Protein AF-A0A378C2M8-F1 (afdb_monomer)

Mean predicted aligned error: 10.48 Å

Nearest PDB structures (foldseek):
  1u8b-assembly1_A  TM=9.036E-01  e=1.464E-16  Escherichia coli
  1zgw-assembly1_A  TM=7.053E-01  e=3.951E-14  Escherichia coli
  1wpk-assembly1_A  TM=4.845E-01  e=4.841E-13  Escherichia coli
  1eyf-assembly1_A  TM=7.825E-01  e=5.640E-07  Escherichia coli
  6swi-assembly1_A  TM=8.327E-01  e=1.865E-03  Geobacillus stearothermophilus

pLDDT: mean 87.33, std 10.17, range [33.09, 96.94]

InterPro domains:
  IPR004026 Ada DNA repair, metal-binding [PF02805] (12-75)
  IPR009057 Homedomain-like superfamily [SSF46689] (85-133)
  IPR018060 AraC-like, DNA binding HTH 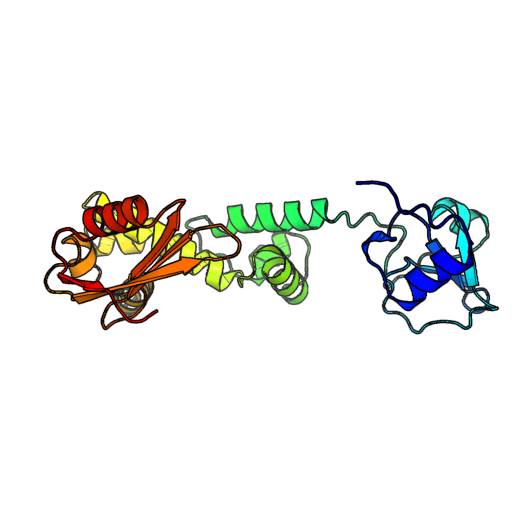domain [PF12833] (105-182)
  IPR018060 AraC-like, DNA binding HTH domain [PS01124] (85-183)
  IPR018060 AraC-like, DNA binding HTH domain [SM00342] (99-181)
  IPR018062 HTH domain AraC-type, conserved site [PS00041] (136-177)
  IPR035451 Ada-like domain superfamily [G3DSA:3.40.10.10] (1-76)
  IPR035451 Ada-like domain superfamily [SSF57884] (3-92)
  IPR036631 Methylated DNA-protein cysteine methyltransferase domain superfamily [SSF53155] (189-239)
  IPR050204 AraC/XylS family transcriptional regulators [PTHR46796] (56-183)

Solvent-accessible surface area (backbone atoms only — not comparable to full-atom values): 13250 Å² total; per-residue (Å²): 134,83,80,80,70,56,84,43,72,66,53,45,47,47,34,43,74,69,36,34,67,84,47,43,86,66,32,26,39,30,33,66,92,75,38,34,26,32,33,27,44,45,87,64,86,81,74,60,74,89,42,52,47,77,30,68,37,58,66,60,36,41,75,72,69,29,44,69,26,87,85,60,35,53,77,52,87,75,48,72,60,61,57,50,52,54,41,53,53,48,50,62,56,51,72,42,74,66,91,73,51,65,60,59,55,15,54,78,68,75,42,56,49,70,57,41,48,52,50,38,26,74,74,71,74,40,46,68,67,56,49,36,51,52,52,27,34,51,45,28,49,58,31,26,75,72,64,42,56,64,72,60,20,39,48,74,26,50,44,63,99,49,92,60,34,63,58,53,48,19,56,54,44,7,37,50,64,69,28,51,56,51,17,25,40,95,34,59,34,38,30,36,69,48,82,51,100,88,40,33,32,34,45,27,30,31,96,62,33,62,50,46,76,44,78,40,89,46,70,67,65,42,50,50,51,52,43,70,62,28,70,46,31,51,77,39,84,46,84,122

Sequence (240 aa):
MKPIVADTDDRRWQAVCERDTRADGQFVFAVLTTGICCRPSCRSRRARRENVRFFADVAAAVAAGFRPCKRCQPDKDYPQQQRVDKVAQACRLLEQDAPLTLEALAGQLAMSPFHFHRLFKSVTGMTPKAWQQAWRAQRLREALEQGIPVTRAALAAGFPDSSSYYRQADAALGMTASQFRRGGAATVVTWTTGDCALGRCLVAQSERGVCAVLPGDNDAALLDDLRRRFPNAELREGDP

Radius of gyration: 25.44 Å; Cα contacts (8 Å, |Δi|>4): 356; chains: 1; bounding box: 55×37×65 Å

Structure (mmCIF, N/CA/C/O backbone):
data_AF-A0A378C2M8-F1
#
_entry.id   AF-A0A378C2M8-F1
#
loop_
_atom_site.group_PDB
_atom_site.id
_atom_site.type_symbol
_atom_site.label_atom_id
_atom_site.label_alt_id
_atom_site.label_comp_id
_atom_site.label_asym_id
_atom_site.label_entity_id
_atom_site.label_seq_id
_atom_site.pdbx_PDB_ins_code
_atom_site.Cartn_x
_atom_site.Cartn_y
_atom_site.Cartn_z
_atom_site.occupancy
_atom_site.B_iso_or_equiv
_atom_site.auth_seq_id
_atom_site.auth_comp_id
_atom_site.auth_asym_id
_atom_site.auth_atom_id
_atom_site.pdbx_PDB_model_num
ATOM 1 N N . MET A 1 1 ? -8.223 1.745 -27.105 1.00 37.44 1 MET A N 1
ATOM 2 C CA . MET A 1 1 ? -7.097 2.699 -26.977 1.00 37.44 1 MET A CA 1
ATOM 3 C C . MET A 1 1 ? -6.144 2.426 -28.139 1.00 37.44 1 MET A C 1
ATOM 5 O O . MET A 1 1 ? -5.629 1.319 -28.208 1.00 37.44 1 MET A O 1
ATOM 9 N N . LYS A 1 2 ? -6.042 3.322 -29.135 1.00 33.09 2 LYS A N 1
ATOM 10 C CA . LYS A 1 2 ? -5.281 3.067 -30.379 1.00 33.09 2 LYS A CA 1
ATOM 11 C C . LYS A 1 2 ? -3.778 2.943 -30.069 1.00 33.09 2 LYS A C 1
ATOM 13 O O . LYS A 1 2 ? -3.280 3.785 -29.321 1.00 33.09 2 LYS A O 1
ATOM 18 N N . PRO A 1 3 ? -3.054 1.957 -30.633 1.00 41.38 3 PRO A N 1
ATOM 19 C CA . PRO A 1 3 ? -1.603 1.933 -30.539 1.00 41.38 3 PRO A CA 1
ATOM 20 C C . PRO A 1 3 ? -1.087 3.191 -31.237 1.00 41.38 3 PRO A C 1
ATOM 22 O O . PRO A 1 3 ? -1.442 3.454 -32.388 1.00 41.38 3 PRO A O 1
ATOM 25 N N . ILE A 1 4 ? -0.291 4.002 -30.539 1.00 50.97 4 ILE A N 1
ATOM 26 C CA . ILE A 1 4 ? 0.478 5.056 -31.200 1.00 50.97 4 ILE A CA 1
ATOM 27 C C . ILE A 1 4 ? 1.580 4.325 -31.951 1.00 50.97 4 ILE A C 1
ATOM 29 O O . ILE A 1 4 ? 2.704 4.263 -31.477 1.00 50.97 4 ILE A O 1
ATOM 33 N N . VAL A 1 5 ? 1.254 3.749 -33.109 1.00 52.47 5 VAL A N 1
ATOM 34 C CA . VAL A 1 5 ? 2.269 3.342 -34.070 1.00 52.47 5 VAL A CA 1
ATOM 35 C C . VAL A 1 5 ? 3.092 4.602 -34.304 1.00 52.47 5 VAL A C 1
ATOM 37 O O . VAL A 1 5 ? 2.623 5.580 -34.894 1.00 52.47 5 VAL A O 1
ATOM 40 N N . ALA A 1 6 ? 4.287 4.641 -33.723 1.00 58.38 6 ALA A N 1
ATOM 41 C CA . ALA A 1 6 ? 5.283 5.642 -34.030 1.00 58.38 6 ALA A CA 1
ATOM 42 C C . ALA A 1 6 ? 5.732 5.333 -35.462 1.00 58.38 6 ALA A C 1
ATOM 44 O O . ALA A 1 6 ? 6.707 4.625 -35.684 1.00 58.38 6 ALA A O 1
ATOM 45 N N . ASP A 1 7 ? 4.896 5.747 -36.411 1.00 69.69 7 ASP A N 1
ATOM 46 C CA . ASP A 1 7 ? 4.953 5.356 -37.820 1.00 69.69 7 ASP A CA 1
ATOM 47 C C . ASP A 1 7 ? 6.210 5.921 -38.493 1.00 69.69 7 ASP A C 1
ATOM 49 O O . ASP A 1 7 ? 6.797 5.319 -39.385 1.00 69.69 7 ASP A O 1
ATOM 53 N N . THR A 1 8 ? 6.707 7.040 -37.962 1.00 84.69 8 THR A N 1
ATOM 54 C CA . THR A 1 8 ? 7.948 7.676 -38.388 1.00 84.69 8 THR A CA 1
ATOM 55 C C . THR A 1 8 ? 9.036 7.572 -37.326 1.00 84.69 8 THR A C 1
ATOM 57 O O . THR A 1 8 ? 8.786 7.603 -36.115 1.00 84.69 8 THR A O 1
ATOM 60 N N . ASP A 1 9 ? 10.283 7.533 -37.789 1.00 89.12 9 ASP A N 1
ATOM 61 C CA . ASP A 1 9 ? 11.463 7.546 -36.926 1.00 89.12 9 ASP A CA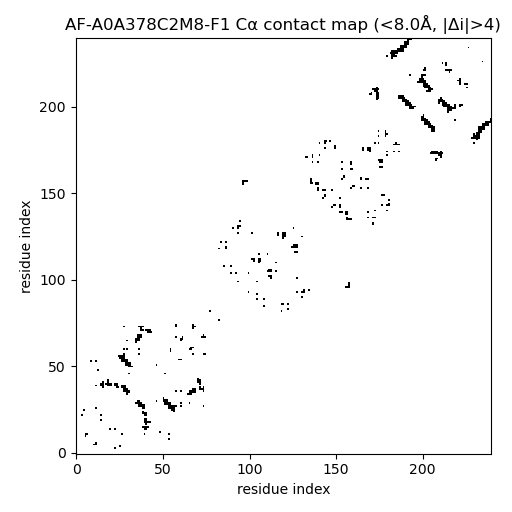 1
ATOM 62 C C . ASP A 1 9 ? 11.556 8.804 -36.051 1.00 89.12 9 ASP A C 1
ATOM 64 O O . ASP A 1 9 ? 12.117 8.750 -34.957 1.00 89.12 9 ASP A O 1
ATOM 68 N N . ASP A 1 10 ? 10.971 9.923 -36.477 1.00 89.62 10 ASP A N 1
ATOM 69 C CA . ASP A 1 10 ? 10.936 11.151 -35.680 1.00 89.62 10 ASP A CA 1
ATOM 70 C C . ASP A 1 10 ? 9.991 11.035 -34.484 1.00 89.62 10 ASP A C 1
ATOM 72 O O . ASP A 1 10 ? 10.347 11.452 -33.382 1.00 89.62 10 ASP A O 1
ATOM 76 N N . ARG A 1 11 ? 8.836 10.372 -34.646 1.00 90.06 11 ARG A N 1
ATOM 77 C CA . ARG A 1 11 ? 7.950 10.052 -33.515 1.00 90.06 11 ARG A CA 1
ATOM 78 C C . ARG A 1 11 ? 8.602 9.056 -32.562 1.00 90.06 11 ARG A C 1
ATOM 80 O O . ARG A 1 11 ? 8.525 9.230 -31.346 1.00 90.06 11 ARG A O 1
ATOM 87 N N . ARG A 1 12 ? 9.296 8.042 -33.095 1.00 92.56 12 ARG A N 1
ATOM 88 C CA . ARG A 1 12 ? 10.080 7.102 -32.274 1.00 92.56 12 ARG A CA 1
ATOM 89 C C . ARG A 1 12 ? 11.165 7.837 -31.493 1.00 92.56 12 ARG A C 1
ATOM 91 O O . ARG A 1 12 ? 11.359 7.589 -30.304 1.00 92.56 12 ARG A O 1
ATOM 98 N N . TRP A 1 13 ? 11.841 8.788 -32.133 1.00 94.44 13 TRP A N 1
ATOM 99 C CA . TRP A 1 13 ? 12.847 9.613 -31.482 1.00 94.44 13 TRP A CA 1
ATOM 100 C C . TRP A 1 13 ? 12.264 10.520 -30.402 1.00 94.44 13 TRP A C 1
ATOM 102 O O . TRP A 1 13 ? 12.848 10.623 -29.323 1.00 94.44 13 TRP A O 1
ATOM 112 N N . GLN A 1 14 ? 1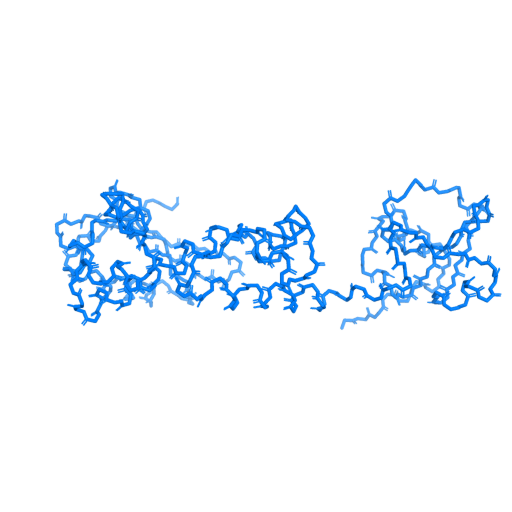1.109 11.132 -30.649 1.00 94.12 14 GLN A N 1
ATOM 113 C CA . GLN A 1 14 ? 10.413 11.933 -29.649 1.00 94.12 14 GLN A CA 1
ATOM 114 C C . GLN A 1 14 ? 10.055 11.094 -28.413 1.00 94.12 14 GLN A C 1
ATOM 116 O O . GLN A 1 14 ? 10.368 11.503 -27.297 1.00 94.12 14 GLN A O 1
ATOM 121 N N . ALA A 1 15 ? 9.540 9.874 -28.591 1.00 92.38 15 ALA A N 1
ATOM 122 C CA . ALA A 1 15 ? 9.253 8.964 -27.479 1.00 92.38 15 ALA A CA 1
ATOM 123 C C . ALA A 1 15 ? 10.513 8.600 -26.662 1.00 92.38 15 ALA A C 1
ATOM 125 O O . ALA A 1 15 ? 10.469 8.561 -25.431 1.00 92.38 15 ALA A O 1
ATOM 126 N N . VAL A 1 16 ? 11.670 8.406 -27.314 1.00 93.56 16 VAL A N 1
ATOM 127 C CA . VAL A 1 16 ? 12.973 8.247 -26.626 1.00 93.56 16 VAL A CA 1
ATOM 128 C C . VAL A 1 16 ? 13.379 9.535 -25.895 1.00 93.56 16 VAL A C 1
ATOM 130 O O . VAL A 1 16 ? 13.979 9.504 -24.809 1.00 93.56 16 VAL A O 1
ATOM 133 N N . CYS A 1 17 ? 13.066 10.692 -26.481 1.00 92.62 17 CYS A N 1
ATOM 134 C CA . CYS A 1 17 ? 13.345 11.994 -25.895 1.00 92.62 17 CYS A CA 1
ATOM 135 C C . CYS A 1 17 ? 12.513 12.282 -24.639 1.00 92.62 17 CYS A C 1
ATOM 137 O O . CYS A 1 17 ? 13.029 12.853 -23.674 1.00 92.62 17 CYS A O 1
ATOM 139 N N . GLU A 1 18 ? 11.275 11.817 -24.618 1.00 93.19 18 GLU A N 1
ATOM 140 C CA . GLU A 1 18 ? 10.338 11.967 -23.504 1.00 93.19 18 GLU A CA 1
ATOM 141 C C . GLU A 1 18 ? 10.439 10.816 -22.493 1.00 93.19 18 GLU A C 1
ATOM 143 O O . GLU A 1 18 ? 9.934 10.925 -21.379 1.00 93.19 18 GLU A O 1
ATOM 148 N N . ARG A 1 19 ? 11.152 9.733 -22.844 1.00 91.00 19 ARG A N 1
ATOM 149 C CA . ARG A 1 19 ? 11.181 8.462 -22.098 1.00 91.00 19 ARG A CA 1
ATOM 150 C C . ARG A 1 19 ? 9.771 7.899 -21.887 1.00 91.00 19 ARG A C 1
ATOM 152 O O . ARG A 1 19 ? 9.446 7.435 -20.794 1.00 91.00 19 ARG A O 1
ATOM 159 N N . ASP A 1 20 ? 8.954 7.940 -22.936 1.00 88.12 20 ASP A N 1
ATOM 160 C CA . ASP A 1 20 ? 7.556 7.519 -22.876 1.00 88.12 20 ASP A CA 1
ATOM 161 C C . ASP A 1 20 ? 7.447 6.007 -22.620 1.00 88.12 20 ASP A C 1
ATOM 163 O O . ASP A 1 20 ? 7.792 5.187 -23.471 1.00 88.12 20 ASP A O 1
ATOM 167 N N . THR A 1 21 ? 6.940 5.626 -21.444 1.00 84.00 21 THR A N 1
ATOM 168 C CA . THR A 1 21 ? 6.733 4.217 -21.071 1.00 84.00 21 THR A CA 1
ATOM 169 C C . THR A 1 21 ? 5.636 3.545 -21.884 1.00 84.00 21 THR A C 1
ATOM 171 O O . THR A 1 21 ? 5.596 2.322 -21.938 1.00 84.00 21 THR A O 1
ATOM 174 N N . ARG A 1 22 ? 4.746 4.308 -22.531 1.00 84.56 22 ARG A N 1
ATOM 175 C CA . ARG A 1 22 ? 3.694 3.760 -23.401 1.00 84.56 22 ARG A CA 1
ATOM 176 C C . ARG A 1 22 ? 4.261 3.231 -24.716 1.00 84.56 22 ARG A C 1
ATOM 178 O O . ARG A 1 22 ? 3.624 2.391 -25.342 1.00 84.56 22 ARG A O 1
ATOM 185 N N . ALA A 1 23 ? 5.431 3.720 -25.132 1.00 86.69 23 ALA A N 1
ATOM 186 C CA . ALA A 1 23 ? 6.130 3.269 -26.333 1.00 86.69 23 ALA A CA 1
ATOM 187 C C . ALA A 1 23 ? 6.968 1.998 -26.097 1.00 86.69 23 ALA A C 1
ATOM 189 O O . ALA A 1 23 ? 7.396 1.354 -27.057 1.00 86.69 23 ALA A O 1
ATOM 190 N N . ASP A 1 24 ? 7.204 1.618 -24.838 1.00 86.44 24 ASP A N 1
ATOM 191 C CA . ASP A 1 24 ? 7.893 0.372 -24.514 1.00 86.44 24 ASP A CA 1
ATOM 192 C C . ASP A 1 24 ? 7.109 -0.831 -25.060 1.00 86.44 24 ASP A C 1
ATOM 194 O O . ASP A 1 24 ? 5.895 -0.927 -24.897 1.00 86.44 24 ASP A O 1
ATOM 198 N N . GLY A 1 25 ? 7.814 -1.754 -25.718 1.00 83.00 25 GLY A N 1
ATOM 199 C CA . GLY A 1 25 ? 7.212 -2.933 -26.351 1.00 83.00 25 GLY A CA 1
ATOM 200 C C . GLY A 1 25 ? 6.665 -2.690 -27.761 1.00 83.00 25 GLY A C 1
ATOM 201 O O . GLY A 1 25 ? 6.363 -3.654 -28.451 1.00 83.00 25 GLY A O 1
ATOM 202 N N . GLN A 1 26 ? 6.587 -1.435 -28.219 1.00 88.88 26 GLN A N 1
ATOM 203 C CA . GLN A 1 26 ? 6.194 -1.121 -29.599 1.00 88.88 26 GLN A CA 1
ATOM 204 C C . GLN A 1 26 ? 7.385 -1.062 -30.561 1.00 88.88 26 GLN A C 1
ATOM 206 O O . GLN A 1 26 ? 7.234 -1.307 -31.754 1.00 88.88 26 GLN A O 1
ATOM 211 N N . PHE A 1 27 ? 8.554 -0.671 -30.051 1.00 91.88 27 PHE A N 1
ATOM 212 C CA . PHE A 1 27 ? 9.829 -0.691 -30.762 1.00 91.88 27 PHE A CA 1
ATOM 213 C C . PHE A 1 27 ? 10.990 -0.662 -29.760 1.00 91.88 27 PHE A C 1
ATOM 215 O O . PHE A 1 27 ? 10.816 -0.374 -28.570 1.00 91.88 27 PHE A O 1
ATOM 222 N N . VAL A 1 28 ? 12.203 -0.900 -30.252 1.00 94.38 28 VAL A N 1
ATOM 223 C CA . VAL A 1 28 ? 13.453 -0.647 -29.524 1.00 94.38 28 VAL A CA 1
ATOM 224 C C . VAL A 1 28 ? 14.352 0.277 -30.331 1.00 94.38 28 VAL A C 1
ATOM 226 O O . VAL A 1 28 ? 14.264 0.342 -31.556 1.00 94.38 28 VAL A O 1
ATOM 229 N N . PHE A 1 29 ? 15.233 1.006 -29.652 1.00 95.56 29 PHE A N 1
ATOM 230 C CA . PHE A 1 29 ? 16.259 1.803 -30.314 1.00 95.56 29 PHE A CA 1
ATOM 231 C C . PHE A 1 29 ? 17.638 1.230 -30.016 1.00 95.56 29 PHE A C 1
ATOM 233 O O . PHE A 1 29 ? 17.908 0.810 -28.892 1.00 95.56 29 PHE A O 1
ATOM 240 N N . ALA A 1 30 ? 18.529 1.229 -30.996 1.00 96.75 30 ALA A N 1
ATOM 241 C CA . ALA A 1 30 ? 19.902 0.794 -30.839 1.00 96.75 30 ALA A CA 1
ATOM 242 C C . ALA A 1 30 ? 20.881 1.925 -31.133 1.00 96.75 30 ALA A C 1
ATOM 244 O O . ALA A 1 30 ? 20.650 2.760 -32.006 1.00 96.75 30 ALA A O 1
ATOM 245 N N . VAL A 1 31 ? 21.965 1.961 -30.362 1.00 96.69 31 VAL A N 1
ATOM 246 C CA . VAL A 1 31 ? 22.993 2.996 -30.442 1.00 96.69 31 VAL A CA 1
ATOM 247 C C . VAL A 1 31 ? 24.228 2.421 -31.123 1.00 96.69 31 VAL A C 1
ATOM 249 O O . VAL A 1 31 ? 24.929 1.601 -30.527 1.00 96.69 31 VAL A O 1
ATOM 252 N N . LEU A 1 32 ? 24.523 2.903 -32.332 1.00 95.69 32 LEU A N 1
ATOM 253 C CA . LEU A 1 32 ? 25.626 2.443 -33.184 1.00 95.69 32 LEU A CA 1
ATOM 254 C C . LEU A 1 32 ? 26.973 2.456 -32.454 1.00 95.69 32 LEU A C 1
ATOM 256 O O . LEU A 1 32 ? 27.691 1.465 -32.461 1.00 95.69 32 LEU A O 1
ATOM 260 N N . THR A 1 33 ? 27.275 3.536 -31.734 1.00 94.12 33 THR A N 1
ATOM 261 C CA . THR A 1 33 ? 28.567 3.713 -31.052 1.00 94.12 33 THR A CA 1
ATOM 262 C C . THR A 1 33 ? 28.802 2.756 -29.884 1.00 94.12 33 THR A C 1
ATOM 264 O O . THR A 1 33 ? 29.942 2.551 -29.488 1.00 94.12 33 THR A O 1
ATOM 267 N N . THR A 1 34 ? 27.745 2.180 -29.303 1.00 94.44 34 THR A N 1
ATOM 268 C CA . THR A 1 34 ? 27.866 1.273 -28.143 1.00 94.44 34 THR A CA 1
ATOM 269 C C . THR A 1 34 ? 27.480 -0.169 -28.458 1.00 94.44 34 THR A C 1
ATOM 271 O O . THR A 1 34 ? 27.734 -1.059 -27.641 1.00 94.44 34 THR A O 1
ATOM 274 N N . GLY A 1 35 ? 26.835 -0.396 -29.606 1.00 95.81 35 GLY A N 1
ATOM 275 C CA . GLY A 1 35 ? 26.252 -1.680 -29.974 1.00 95.81 35 GLY A CA 1
ATOM 276 C C . GLY A 1 35 ? 25.104 -2.112 -29.057 1.00 95.81 35 GLY A C 1
ATOM 277 O O . GLY A 1 35 ? 24.825 -3.299 -28.966 1.00 95.81 35 GLY A O 1
ATOM 278 N N . ILE A 1 36 ? 24.455 -1.194 -28.331 1.00 96.50 36 ILE A N 1
ATOM 279 C CA . ILE A 1 36 ? 23.427 -1.528 -27.330 1.00 96.50 36 ILE A CA 1
ATOM 280 C C . ILE A 1 36 ? 22.031 -1.172 -27.845 1.00 96.50 36 ILE A C 1
ATOM 282 O O . ILE A 1 36 ? 21.813 -0.033 -28.258 1.00 96.50 36 ILE A O 1
ATOM 286 N N . CYS A 1 37 ? 21.075 -2.100 -27.727 1.00 95.69 37 CYS A N 1
ATOM 287 C CA . CYS A 1 37 ? 19.648 -1.825 -27.915 1.00 95.69 37 CYS A CA 1
ATOM 288 C C . CYS A 1 37 ? 18.927 -1.585 -26.577 1.00 95.69 37 CYS A C 1
ATOM 290 O O . CYS A 1 37 ? 19.258 -2.175 -25.546 1.00 95.69 37 CYS A O 1
ATOM 292 N N . CYS A 1 38 ? 17.972 -0.660 -26.573 1.00 94.25 38 CYS A N 1
ATOM 293 C CA . CYS A 1 38 ? 17.261 -0.156 -25.404 1.00 94.25 38 CYS A CA 1
ATOM 294 C C . CYS A 1 38 ? 15.768 0.035 -25.696 1.00 94.25 38 CYS A C 1
ATOM 296 O O . CYS A 1 38 ? 15.366 0.262 -26.835 1.00 94.25 38 CYS A O 1
ATOM 298 N N . ARG A 1 39 ? 14.959 0.047 -24.633 1.00 92.75 39 ARG A N 1
ATOM 299 C CA . ARG A 1 39 ? 13.570 0.526 -24.686 1.00 92.75 39 ARG A CA 1
ATOM 300 C C . ARG A 1 39 ? 13.493 2.051 -24.779 1.00 92.75 39 ARG A C 1
ATOM 302 O O . ARG A 1 39 ? 14.386 2.700 -24.225 1.00 92.75 39 ARG A O 1
ATOM 309 N N . PRO A 1 40 ? 12.421 2.625 -25.347 1.00 92.19 40 PRO A N 1
ATOM 310 C CA . PRO A 1 40 ? 12.188 4.071 -25.368 1.00 92.19 40 PRO A CA 1
ATOM 311 C C . PRO A 1 40 ? 12.301 4.751 -23.997 1.00 92.19 40 PRO A C 1
ATOM 313 O O . PRO A 1 40 ? 12.950 5.791 -23.882 1.00 92.19 40 PRO A O 1
ATOM 316 N N . SER A 1 41 ? 11.786 4.129 -22.932 1.00 90.38 41 SER A N 1
ATOM 317 C CA . SER A 1 41 ? 11.831 4.676 -21.566 1.00 90.38 41 SER A CA 1
ATOM 318 C C . SER A 1 41 ? 13.197 4.587 -20.859 1.00 90.38 41 SER A C 1
ATOM 320 O O . SER A 1 41 ? 13.338 4.960 -19.686 1.00 90.38 41 SER A O 1
ATOM 322 N N . CYS A 1 42 ? 14.240 4.086 -21.533 1.00 90.25 42 CYS A N 1
ATOM 323 C CA . CYS A 1 42 ? 15.529 3.797 -20.910 1.00 90.25 42 CYS A CA 1
ATOM 324 C C . CYS A 1 42 ? 16.162 5.034 -20.235 1.00 90.25 42 CYS A C 1
ATOM 326 O O . CYS A 1 42 ? 16.338 6.105 -20.819 1.00 90.25 42 CYS A O 1
ATOM 328 N N . ARG A 1 43 ? 16.584 4.864 -18.972 1.00 88.94 43 ARG A N 1
ATOM 329 C CA . ARG A 1 43 ? 17.237 5.917 -18.167 1.00 88.94 43 ARG A CA 1
ATOM 330 C C . ARG A 1 43 ? 18.733 6.091 -18.447 1.00 88.94 43 ARG A C 1
ATOM 332 O O . ARG A 1 43 ? 19.380 6.905 -17.788 1.00 88.94 43 ARG A O 1
ATOM 339 N N . SER A 1 44 ? 19.303 5.321 -19.370 1.00 89.25 44 SER A N 1
ATOM 340 C CA . SER A 1 44 ? 20.694 5.499 -19.799 1.00 89.25 44 SER A CA 1
ATOM 341 C C . SER A 1 44 ? 20.908 6.876 -20.434 1.00 89.25 44 SER A C 1
ATOM 343 O O . SER A 1 44 ? 19.957 7.540 -20.859 1.00 89.25 44 SER A O 1
ATOM 345 N N . ARG A 1 45 ? 22.167 7.335 -20.460 1.00 89.19 45 ARG A N 1
ATOM 346 C CA . ARG A 1 45 ? 22.528 8.596 -21.117 1.00 89.19 45 ARG A CA 1
ATOM 347 C C . ARG A 1 45 ? 22.116 8.518 -22.587 1.00 89.19 45 ARG A C 1
ATOM 349 O O . ARG A 1 45 ? 22.415 7.533 -23.258 1.00 89.19 45 ARG A O 1
ATOM 356 N N . ARG A 1 46 ? 21.414 9.546 -23.061 1.00 89.94 46 ARG A N 1
ATOM 357 C CA . ARG A 1 46 ? 20.915 9.601 -24.435 1.00 89.94 46 ARG A CA 1
ATOM 358 C C . ARG A 1 46 ? 22.085 9.738 -25.409 1.00 89.94 46 ARG A C 1
ATOM 360 O O . ARG A 1 46 ? 22.968 10.568 -25.196 1.00 89.94 46 ARG A O 1
ATOM 367 N N . ALA A 1 47 ? 22.083 8.916 -26.453 1.00 90.81 47 ALA A N 1
ATOM 368 C CA . ALA A 1 47 ? 23.007 9.052 -27.572 1.00 90.81 47 ALA A CA 1
ATOM 369 C C . ALA A 1 47 ? 22.567 10.195 -28.500 1.00 90.81 47 ALA A C 1
ATOM 371 O O . ALA A 1 47 ? 21.431 10.657 -28.432 1.00 90.81 47 ALA A O 1
ATOM 372 N N . ARG A 1 48 ? 23.451 10.649 -29.389 1.00 93.50 48 ARG A N 1
ATOM 373 C CA . ARG A 1 48 ? 23.067 11.599 -30.445 1.00 93.50 48 ARG A CA 1
ATOM 374 C C . ARG A 1 48 ? 22.123 10.926 -31.442 1.00 93.50 48 ARG A C 1
ATOM 376 O O . ARG A 1 48 ? 22.328 9.755 -31.756 1.00 93.50 48 ARG A O 1
ATOM 383 N N . ARG A 1 49 ? 21.142 11.671 -31.965 1.00 94.00 49 ARG A N 1
ATOM 384 C CA . ARG A 1 49 ? 20.128 11.176 -32.917 1.00 94.00 49 ARG A CA 1
ATOM 385 C C . ARG A 1 49 ? 20.735 10.451 -34.122 1.00 94.00 49 ARG A C 1
ATOM 387 O O . ARG A 1 49 ? 20.204 9.426 -34.542 1.00 94.00 49 ARG A O 1
ATOM 394 N N . GLU A 1 50 ? 21.849 10.964 -34.640 1.00 94.62 50 GLU A N 1
ATOM 395 C CA . GLU A 1 50 ? 22.598 10.399 -35.774 1.00 94.62 50 GLU A CA 1
ATOM 396 C C . GLU A 1 50 ? 23.040 8.941 -35.539 1.00 94.62 50 GLU A C 1
ATOM 398 O O . GLU A 1 50 ? 23.020 8.118 -36.456 1.00 94.62 50 GLU A O 1
ATOM 403 N N . ASN A 1 51 ? 23.342 8.597 -34.282 1.00 95.50 51 ASN A N 1
ATOM 404 C CA . ASN A 1 51 ? 23.849 7.292 -33.862 1.00 95.50 51 ASN A CA 1
ATOM 405 C C . ASN A 1 51 ? 22.740 6.313 -33.460 1.00 95.50 51 ASN A C 1
ATOM 407 O O . ASN A 1 51 ? 23.039 5.257 -32.904 1.00 95.50 51 ASN A O 1
ATOM 411 N N . VAL A 1 52 ? 21.473 6.663 -33.685 1.00 96.12 52 VAL A N 1
ATOM 412 C CA . VAL A 1 52 ? 20.321 5.867 -33.258 1.00 96.12 52 VAL A CA 1
ATOM 413 C C . VAL A 1 52 ? 19.636 5.228 -34.462 1.00 96.12 52 VAL A C 1
ATOM 415 O O . VAL A 1 52 ? 19.439 5.863 -35.501 1.00 96.12 52 VAL A O 1
ATOM 418 N N . ARG A 1 53 ? 19.280 3.952 -34.314 1.00 95.81 53 ARG A N 1
ATOM 419 C CA . ARG A 1 53 ? 18.447 3.177 -35.242 1.00 95.81 53 ARG A CA 1
ATOM 420 C C . ARG A 1 53 ? 17.285 2.557 -34.485 1.00 95.81 53 ARG A C 1
ATOM 422 O O . ARG A 1 53 ? 17.432 2.255 -33.304 1.00 95.81 53 ARG A O 1
ATOM 429 N N . PHE A 1 54 ? 16.151 2.376 -35.146 1.00 96.06 54 PHE A N 1
ATOM 430 C CA . PHE A 1 54 ? 14.963 1.776 -34.549 1.00 96.06 54 PHE A CA 1
ATOM 431 C C . PHE A 1 54 ? 14.708 0.390 -35.136 1.00 96.06 54 PHE A C 1
ATOM 433 O O . PHE A 1 54 ? 14.959 0.161 -36.315 1.00 96.06 54 PHE A O 1
ATOM 440 N N . PHE A 1 55 ? 14.211 -0.519 -34.303 1.00 94.81 55 PHE A N 1
ATOM 441 C CA . PHE A 1 55 ? 13.850 -1.887 -34.667 1.00 94.81 55 PHE A CA 1
ATOM 442 C C . PHE A 1 55 ? 12.471 -2.210 -34.096 1.00 94.81 55 PHE A C 1
ATOM 444 O O . PHE A 1 55 ? 12.103 -1.671 -33.051 1.00 94.81 55 PHE A O 1
ATOM 451 N N . ALA A 1 56 ? 11.724 -3.090 -34.767 1.00 91.25 56 ALA A N 1
ATOM 452 C CA . ALA A 1 56 ? 10.389 -3.498 -34.329 1.00 91.25 56 ALA A CA 1
ATOM 453 C C . ALA A 1 56 ? 10.417 -4.160 -32.941 1.00 91.25 56 ALA A C 1
ATOM 455 O O . ALA A 1 56 ? 9.588 -3.861 -32.089 1.00 91.25 56 ALA A O 1
ATOM 456 N N . ASP A 1 57 ? 11.420 -4.996 -32.686 1.00 90.81 57 ASP A N 1
ATOM 457 C CA . ASP A 1 57 ? 11.585 -5.703 -31.424 1.00 90.81 57 ASP A CA 1
ATOM 458 C C . ASP A 1 57 ? 13.070 -5.962 -31.108 1.00 90.81 57 ASP A C 1
ATOM 460 O O . ASP A 1 57 ? 13.989 -5.575 -31.841 1.00 90.81 57 ASP A O 1
ATOM 464 N N . VAL A 1 58 ? 13.310 -6.601 -29.963 1.00 91.81 58 VAL A N 1
ATOM 465 C CA . VAL A 1 58 ? 14.657 -6.964 -29.511 1.00 91.81 58 VAL A CA 1
ATOM 466 C C . VAL A 1 58 ? 15.294 -8.003 -30.426 1.00 91.81 58 VAL A C 1
ATOM 468 O O . VAL A 1 58 ? 16.501 -7.929 -30.645 1.00 91.81 58 VAL A O 1
ATOM 471 N N . ALA A 1 59 ? 14.517 -8.940 -30.972 1.00 93.00 59 ALA A N 1
ATOM 472 C CA . ALA A 1 59 ? 15.034 -10.003 -31.826 1.00 93.00 59 ALA A CA 1
ATOM 473 C C . ALA A 1 59 ? 15.629 -9.426 -33.119 1.00 93.00 59 ALA A C 1
ATOM 475 O O . ALA A 1 59 ? 16.753 -9.772 -33.479 1.00 93.00 59 ALA A O 1
ATOM 476 N N . ALA A 1 60 ? 14.947 -8.467 -33.747 1.00 94.25 60 ALA A N 1
ATOM 477 C CA . ALA A 1 60 ? 15.433 -7.741 -34.916 1.00 94.25 60 ALA A CA 1
ATOM 478 C C . ALA A 1 60 ? 16.714 -6.944 -34.615 1.00 94.25 60 ALA A C 1
ATOM 480 O O . ALA A 1 60 ? 17.653 -6.948 -35.410 1.00 94.25 60 ALA A O 1
ATOM 481 N N . ALA A 1 61 ? 16.796 -6.298 -33.446 1.00 95.19 61 ALA A N 1
ATOM 482 C CA . ALA A 1 61 ? 18.013 -5.600 -33.033 1.00 95.19 61 ALA A CA 1
ATOM 483 C C . ALA A 1 61 ? 19.180 -6.573 -32.771 1.00 95.19 61 ALA A C 1
ATOM 485 O O . ALA A 1 61 ? 20.317 -6.290 -33.142 1.00 95.19 61 ALA A O 1
ATOM 486 N N . VAL A 1 62 ? 18.920 -7.731 -32.161 1.00 95.69 62 VAL A N 1
ATOM 487 C CA . VAL A 1 62 ? 19.945 -8.760 -31.923 1.00 95.69 62 VAL A CA 1
ATOM 488 C C . VAL A 1 62 ? 20.431 -9.371 -33.235 1.00 95.69 62 VAL A C 1
ATOM 490 O O . VAL A 1 62 ? 21.638 -9.513 -33.420 1.00 95.69 62 VAL A O 1
ATOM 493 N N . ALA A 1 63 ? 19.527 -9.646 -34.178 1.00 96.19 63 ALA A N 1
ATOM 494 C CA . ALA A 1 63 ? 19.877 -10.109 -35.521 1.00 96.19 63 ALA A CA 1
ATOM 495 C C . ALA A 1 63 ? 20.759 -9.099 -36.277 1.00 96.19 63 ALA A C 1
ATOM 497 O O . ALA A 1 63 ? 21.635 -9.492 -37.041 1.00 96.19 63 ALA A O 1
ATOM 498 N N . ALA A 1 64 ? 20.587 -7.800 -36.011 1.00 95.00 64 ALA A N 1
ATOM 499 C CA . ALA A 1 64 ? 21.432 -6.730 -36.539 1.00 95.00 64 ALA A CA 1
ATOM 500 C C . ALA A 1 64 ? 22.748 -6.511 -35.753 1.00 95.00 64 ALA A C 1
ATOM 502 O O . ALA A 1 64 ? 23.459 -5.539 -36.008 1.00 95.00 64 ALA A O 1
ATOM 503 N N . GLY A 1 65 ? 23.085 -7.388 -34.800 1.00 95.75 65 GLY A N 1
ATOM 504 C CA . GLY A 1 65 ? 24.354 -7.372 -34.064 1.00 95.75 65 GLY A CA 1
ATOM 505 C C . GLY A 1 65 ? 24.367 -6.521 -32.790 1.00 95.75 65 GLY A C 1
ATO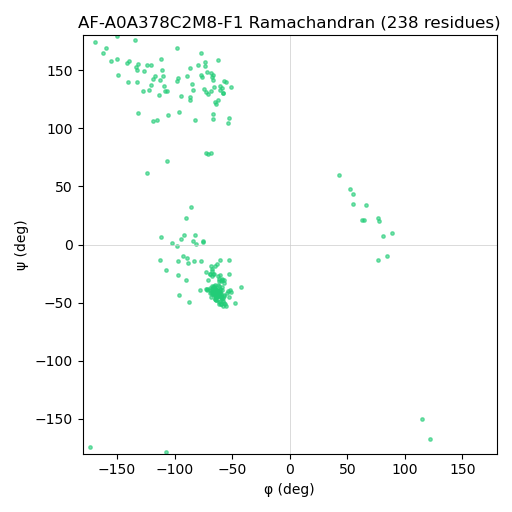M 506 O O . GLY A 1 65 ? 25.431 -6.308 -32.204 1.00 95.75 65 GLY A O 1
ATOM 507 N N . PHE A 1 66 ? 23.214 -6.031 -32.327 1.00 96.94 66 PHE A N 1
ATOM 508 C CA . PHE A 1 66 ? 23.128 -5.259 -31.087 1.00 96.94 66 PHE A CA 1
ATOM 509 C C . PHE A 1 66 ? 22.889 -6.158 -29.872 1.00 96.94 66 PHE A C 1
ATOM 511 O O . PHE A 1 66 ? 22.142 -7.130 -29.918 1.00 96.94 66 PHE A O 1
ATOM 518 N N . ARG A 1 67 ? 23.473 -5.793 -28.729 1.00 96.06 67 ARG A N 1
ATOM 519 C CA . ARG A 1 67 ? 23.262 -6.489 -27.451 1.00 96.06 67 ARG A CA 1
ATOM 520 C C . ARG A 1 67 ? 22.204 -5.785 -26.585 1.00 96.06 67 ARG A C 1
ATOM 522 O O . ARG A 1 67 ? 22.224 -4.551 -26.499 1.00 96.06 67 ARG A O 1
ATOM 529 N N . PRO A 1 68 ? 21.330 -6.527 -25.878 1.00 93.94 68 PRO A N 1
ATOM 530 C CA . PRO A 1 68 ? 20.356 -5.943 -24.961 1.00 93.94 68 PRO A CA 1
ATOM 531 C C . PRO A 1 68 ? 21.008 -5.126 -23.846 1.00 93.94 68 PRO A C 1
ATOM 533 O O . PRO A 1 68 ? 21.981 -5.534 -23.204 1.00 93.94 68 PRO A O 1
ATOM 536 N N . CYS A 1 69 ? 20.461 -3.943 -23.581 1.00 92.62 69 CYS A N 1
ATOM 537 C CA . CYS A 1 69 ? 20.913 -3.108 -22.480 1.00 92.62 69 CYS A CA 1
ATOM 538 C C . CYS A 1 69 ? 20.652 -3.781 -21.128 1.00 92.62 69 CYS A C 1
ATOM 540 O O . CYS A 1 69 ? 19.506 -3.970 -20.737 1.00 92.62 69 CYS A O 1
ATOM 542 N N . LYS A 1 70 ? 21.695 -3.989 -20.319 1.00 87.25 70 LYS A N 1
ATOM 543 C CA . LYS A 1 70 ? 21.561 -4.551 -18.958 1.00 87.25 70 LYS A CA 1
ATOM 544 C C . LYS A 1 70 ? 20.749 -3.683 -17.983 1.00 87.25 70 LYS A C 1
ATOM 546 O O . LYS A 1 70 ? 20.331 -4.169 -16.933 1.00 87.25 70 LYS A O 1
ATOM 551 N N . ARG A 1 71 ? 20.542 -2.398 -18.302 1.00 85.56 71 ARG A N 1
ATOM 552 C CA . ARG A 1 71 ? 19.827 -1.442 -17.442 1.00 85.56 71 ARG A CA 1
ATOM 553 C C . ARG A 1 71 ? 18.319 -1.444 -17.672 1.00 85.56 71 ARG A C 1
ATOM 555 O O . ARG A 1 71 ? 17.580 -1.490 -16.698 1.00 85.56 71 ARG A O 1
ATOM 562 N N . CYS A 1 72 ? 17.873 -1.352 -18.928 1.00 84.62 72 CYS A N 1
ATOM 563 C CA . CYS A 1 72 ? 16.441 -1.419 -19.254 1.00 84.62 72 CYS A CA 1
ATOM 564 C C . CYS A 1 72 ? 15.959 -2.834 -19.596 1.00 84.62 72 CYS A C 1
ATOM 566 O O . CYS A 1 72 ? 14.751 -3.023 -19.662 1.00 84.62 72 CYS A O 1
ATOM 568 N N . GLN A 1 73 ? 16.887 -3.787 -19.769 1.00 86.12 73 GLN A N 1
ATOM 569 C CA . GLN A 1 73 ? 16.651 -5.214 -20.033 1.00 86.12 73 GLN A CA 1
ATOM 570 C C . GLN A 1 73 ? 15.529 -5.396 -21.055 1.00 86.12 73 GLN A C 1
ATOM 572 O O . GLN A 1 73 ? 14.473 -5.927 -20.714 1.00 86.12 73 GLN A O 1
ATOM 577 N N . PRO A 1 74 ? 15.703 -4.845 -22.276 1.00 85.31 74 PRO A N 1
ATOM 578 C CA . PRO A 1 74 ? 14.630 -4.787 -23.254 1.00 85.31 74 PRO A CA 1
ATOM 579 C C . PRO A 1 74 ? 14.146 -6.190 -23.634 1.00 85.31 74 PRO A C 1
ATOM 581 O O . PRO A 1 74 ? 12.959 -6.342 -23.885 1.00 85.31 74 PRO A O 1
ATOM 584 N N . ASP A 1 75 ? 15.049 -7.171 -23.576 1.00 82.25 75 ASP A N 1
ATOM 585 C CA . ASP A 1 75 ? 14.886 -8.613 -23.779 1.00 82.25 75 ASP A CA 1
ATOM 586 C C . ASP A 1 75 ? 14.020 -9.311 -22.731 1.00 82.25 75 ASP A C 1
ATOM 588 O O . ASP A 1 75 ? 13.454 -10.365 -23.004 1.00 82.25 75 ASP A O 1
ATOM 592 N N . LYS A 1 76 ? 13.923 -8.752 -21.524 1.00 74.88 76 LYS A N 1
ATOM 593 C CA . LYS A 1 76 ? 13.096 -9.336 -20.475 1.00 74.88 76 LYS A CA 1
ATOM 594 C C . LYS A 1 76 ? 11.762 -8.655 -20.464 1.00 74.88 76 LYS A C 1
ATOM 596 O O . LYS A 1 76 ? 11.686 -7.508 -20.031 1.00 74.88 76 LYS A O 1
ATOM 601 N N . ASP A 1 77 ? 10.705 -9.369 -20.798 1.00 62.72 77 ASP A N 1
ATOM 602 C CA . ASP A 1 77 ? 9.375 -8.937 -20.416 1.00 62.72 77 ASP A CA 1
ATOM 603 C C . ASP A 1 77 ? 9.382 -8.693 -18.903 1.00 62.72 77 ASP A C 1
ATOM 605 O O . ASP A 1 77 ? 9.473 -9.607 -18.091 1.00 62.72 77 ASP A O 1
ATOM 609 N N . TYR A 1 78 ? 9.320 -7.425 -18.512 1.00 62.28 78 TYR A N 1
ATOM 610 C CA . TYR A 1 78 ? 8.829 -7.028 -17.203 1.00 62.28 78 TYR A CA 1
ATOM 611 C C . TYR A 1 78 ? 7.469 -6.420 -17.502 1.00 62.28 78 TYR A C 1
ATOM 613 O O . TYR A 1 78 ? 7.359 -5.187 -17.491 1.00 62.28 78 TYR A O 1
ATOM 621 N N . PRO A 1 79 ? 6.455 -7.233 -17.866 1.00 62.69 79 PRO A N 1
ATOM 622 C CA . PRO A 1 79 ? 5.128 -6.704 -18.060 1.00 62.69 79 PRO A CA 1
ATOM 623 C C . PRO A 1 79 ? 4.750 -5.993 -16.772 1.00 62.69 79 PRO A C 1
ATOM 625 O O . PRO A 1 79 ? 5.022 -6.478 -15.667 1.00 62.69 79 PRO A O 1
ATOM 628 N N . GLN A 1 80 ? 4.092 -4.851 -16.917 1.00 66.25 80 GLN A N 1
ATOM 629 C CA . GLN A 1 80 ? 3.360 -4.224 -15.823 1.00 66.25 80 GLN A CA 1
ATOM 630 C C . GLN A 1 80 ? 2.583 -5.287 -15.018 1.00 66.25 80 GLN A C 1
ATOM 632 O O . GLN A 1 80 ? 2.581 -5.247 -13.793 1.00 66.25 80 GLN A O 1
ATOM 637 N N . GLN A 1 81 ? 2.045 -6.298 -15.712 1.00 68.25 81 GLN A N 1
ATOM 638 C CA . GLN A 1 81 ? 1.352 -7.440 -15.131 1.00 68.25 81 GLN A CA 1
ATOM 639 C C . GLN A 1 81 ? 2.201 -8.254 -14.144 1.00 68.25 81 GLN A C 1
ATOM 641 O O . GLN A 1 81 ? 1.804 -8.370 -12.996 1.00 68.25 81 GLN A O 1
ATOM 646 N N . GLN A 1 82 ? 3.410 -8.711 -14.497 1.00 74.56 82 GLN A N 1
ATOM 647 C CA . GLN A 1 82 ? 4.242 -9.490 -13.559 1.00 74.56 82 GLN A CA 1
ATOM 648 C C . GLN A 1 82 ? 4.614 -8.693 -12.299 1.00 74.56 82 GLN A C 1
ATOM 650 O O . GLN A 1 82 ? 4.790 -9.259 -11.221 1.00 74.56 82 GLN A O 1
ATOM 655 N N . ARG A 1 83 ? 4.755 -7.365 -12.418 1.00 79.69 83 ARG A N 1
ATOM 656 C CA . ARG A 1 83 ? 4.960 -6.484 -11.258 1.00 79.69 83 ARG A CA 1
ATOM 657 C C . ARG A 1 83 ? 3.741 -6.489 -10.343 1.00 79.69 83 ARG A C 1
ATOM 659 O O . ARG A 1 83 ? 3.906 -6.627 -9.133 1.00 79.69 83 ARG A O 1
ATOM 666 N N . VAL A 1 84 ? 2.552 -6.347 -10.923 1.00 82.44 84 VAL A N 1
ATOM 667 C CA . VAL A 1 84 ? 1.279 -6.405 -10.198 1.00 82.44 84 VAL A CA 1
ATOM 668 C C . VAL A 1 84 ? 1.085 -7.784 -9.570 1.00 82.44 84 VAL A C 1
ATOM 670 O O . VAL A 1 84 ? 0.779 -7.852 -8.387 1.00 82.44 84 VAL A O 1
ATOM 673 N N . ASP A 1 85 ? 1.374 -8.869 -10.288 1.00 85.94 85 ASP A N 1
ATOM 674 C CA . ASP A 1 85 ? 1.226 -10.241 -9.792 1.00 85.94 85 ASP A CA 1
ATOM 675 C C . ASP A 1 85 ? 2.138 -10.508 -8.584 1.00 85.94 85 ASP A C 1
ATOM 677 O O . ASP A 1 85 ? 1.693 -11.064 -7.577 1.00 85.94 85 ASP A O 1
ATOM 681 N N . LYS A 1 86 ? 3.398 -10.045 -8.634 1.00 87.44 86 LYS A N 1
ATOM 682 C CA . LYS A 1 86 ? 4.326 -10.124 -7.492 1.00 87.44 86 LYS A CA 1
ATOM 683 C C . LYS A 1 86 ? 3.836 -9.325 -6.289 1.00 87.44 86 LYS A C 1
ATOM 685 O O . LYS A 1 86 ? 3.966 -9.787 -5.158 1.00 87.44 86 LYS A O 1
ATOM 690 N N . VAL A 1 87 ? 3.283 -8.133 -6.511 1.00 90.50 87 VAL A N 1
ATOM 691 C CA . VAL A 1 87 ? 2.714 -7.322 -5.427 1.00 90.50 87 VAL A CA 1
ATOM 692 C C . VAL A 1 87 ? 1.457 -7.980 -4.858 1.00 90.50 87 VAL A C 1
ATOM 694 O O . VAL A 1 87 ? 1.332 -8.058 -3.644 1.00 90.50 87 VAL A O 1
ATOM 697 N N . ALA A 1 88 ? 0.586 -8.545 -5.694 1.00 90.62 88 ALA A N 1
ATOM 698 C CA . ALA A 1 88 ? -0.596 -9.278 -5.251 1.00 90.62 88 ALA A CA 1
ATOM 699 C C . ALA A 1 88 ? -0.226 -10.526 -4.431 1.00 90.62 88 ALA A C 1
ATOM 701 O O . ALA A 1 88 ? -0.853 -10.813 -3.413 1.00 90.62 88 ALA A O 1
ATOM 702 N N . GLN A 1 89 ? 0.823 -11.253 -4.832 1.00 91.06 89 GLN A N 1
ATOM 703 C CA . GLN A 1 89 ? 1.385 -12.339 -4.026 1.00 91.06 89 GLN A CA 1
ATOM 704 C C . GLN A 1 89 ? 1.912 -11.820 -2.684 1.00 91.06 89 GLN A C 1
ATOM 706 O O . GLN A 1 89 ? 1.657 -12.437 -1.654 1.00 91.06 89 GLN A O 1
ATOM 711 N N . ALA A 1 90 ? 2.603 -10.678 -2.679 1.00 91.44 90 ALA A N 1
ATOM 712 C CA . ALA A 1 90 ? 3.092 -10.062 -1.452 1.00 91.44 90 ALA A CA 1
ATOM 713 C C . ALA A 1 90 ? 1.955 -9.653 -0.503 1.00 91.44 90 ALA A C 1
ATOM 715 O O . ALA A 1 90 ? 2.071 -9.894 0.694 1.00 91.44 90 ALA A O 1
ATOM 716 N N . CYS A 1 91 ? 0.858 -9.086 -1.019 1.00 91.94 91 CYS A N 1
ATOM 717 C CA . CYS A 1 91 ? -0.332 -8.766 -0.223 1.00 91.94 91 CYS A CA 1
ATOM 718 C C . CYS A 1 91 ? -0.878 -10.025 0.462 1.00 91.94 91 CYS A C 1
ATOM 720 O O . CYS A 1 91 ? -0.973 -10.047 1.683 1.00 91.94 91 CYS A O 1
ATOM 722 N N . ARG A 1 92 ? -1.077 -11.120 -0.287 1.00 90.75 92 ARG A N 1
ATOM 723 C CA . ARG A 1 92 ? -1.537 -12.407 0.276 1.00 90.75 92 ARG A CA 1
ATOM 724 C C . ARG A 1 92 ? -0.614 -12.989 1.346 1.00 90.75 92 ARG A C 1
ATOM 726 O O . ARG A 1 92 ? -1.077 -13.729 2.204 1.00 90.75 92 ARG A O 1
ATOM 733 N N . LEU A 1 93 ? 0.688 -12.717 1.273 1.00 89.62 93 LEU A N 1
ATOM 734 C CA . LEU A 1 93 ? 1.653 -13.143 2.291 1.00 89.62 93 LEU A CA 1
ATOM 735 C C . LEU A 1 93 ? 1.594 -12.246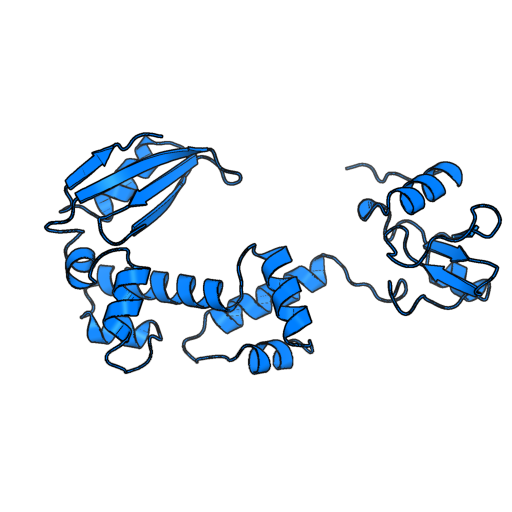 3.533 1.00 89.62 93 LEU A C 1
ATOM 737 O O . LEU A 1 93 ? 1.683 -12.740 4.651 1.00 89.62 93 LEU A O 1
ATOM 741 N N . LEU A 1 94 ? 1.429 -10.934 3.348 1.00 88.69 94 LEU A N 1
ATOM 742 C CA . LEU A 1 94 ? 1.284 -9.969 4.443 1.00 88.69 94 LEU A CA 1
ATOM 743 C C . LEU A 1 94 ? -0.044 -10.120 5.196 1.00 88.69 94 LEU A C 1
ATOM 745 O O . LEU A 1 94 ? -0.111 -9.753 6.367 1.00 88.69 94 LEU A O 1
ATOM 749 N N . GLU A 1 95 ? -1.063 -10.662 4.533 1.00 88.31 95 GLU A N 1
ATOM 750 C CA . GLU A 1 95 ? -2.404 -10.948 5.056 1.00 88.31 95 GLU A CA 1
ATOM 751 C C . GLU A 1 95 ? -2.481 -12.316 5.764 1.00 88.31 95 GLU A C 1
ATOM 753 O O . GLU A 1 95 ? -3.499 -13.006 5.728 1.00 88.31 95 GLU A O 1
ATOM 758 N N . GLN A 1 96 ? -1.384 -12.729 6.401 1.00 81.88 96 GLN A N 1
ATOM 759 C CA . GLN A 1 96 ? -1.281 -13.952 7.197 1.00 81.88 96 GLN A CA 1
ATOM 760 C C . GLN A 1 96 ? -0.887 -13.610 8.636 1.00 81.88 96 GLN A C 1
ATOM 762 O O . GLN A 1 96 ? -0.232 -12.600 8.896 1.00 81.88 96 GLN A O 1
ATOM 767 N N . ASP A 1 97 ? -1.252 -14.481 9.580 1.00 67.06 97 ASP A N 1
ATOM 768 C CA . ASP A 1 97 ? -1.033 -14.241 11.014 1.00 67.06 97 ASP A CA 1
ATOM 769 C C . ASP A 1 97 ? 0.461 -14.227 11.398 1.00 67.06 97 ASP A C 1
ATOM 771 O O . ASP A 1 97 ? 0.858 -13.586 12.375 1.00 67.06 97 ASP A O 1
ATOM 775 N N . ALA A 1 98 ? 1.316 -14.899 10.619 1.00 70.31 98 ALA A N 1
ATOM 776 C CA . ALA A 1 98 ? 2.740 -15.004 10.908 1.00 70.31 98 ALA A CA 1
ATOM 777 C C . ALA A 1 98 ? 3.482 -13.671 10.656 1.00 70.31 98 ALA A C 1
ATOM 779 O O . ALA A 1 98 ? 3.364 -13.078 9.579 1.00 70.31 98 ALA A O 1
ATOM 780 N N . PRO A 1 99 ? 4.307 -13.190 11.607 1.00 68.00 99 PRO A N 1
ATOM 781 C CA . PRO A 1 99 ? 5.130 -12.010 11.388 1.00 68.00 99 PRO A CA 1
ATOM 782 C C . PRO A 1 99 ? 6.194 -12.301 10.323 1.00 68.00 99 PRO A C 1
ATOM 784 O O . PRO A 1 99 ? 7.170 -13.005 10.569 1.00 68.00 99 PRO A O 1
ATOM 787 N N . LEU A 1 100 ? 6.020 -11.725 9.136 1.00 76.12 100 LEU A N 1
ATOM 788 C CA . LEU A 1 100 ? 7.020 -11.762 8.073 1.00 76.12 100 LEU A CA 1
ATOM 789 C C . LEU A 1 100 ? 7.903 -10.515 8.121 1.00 76.12 100 LEU A C 1
ATOM 791 O O . LEU A 1 100 ? 7.413 -9.384 8.117 1.00 76.12 100 LEU A O 1
ATOM 795 N N . THR A 1 101 ? 9.219 -10.724 8.137 1.00 82.44 101 THR A N 1
ATOM 796 C CA . THR A 1 101 ? 10.181 -9.640 7.932 1.00 82.44 101 THR A CA 1
ATOM 797 C C . THR A 1 101 ? 10.196 -9.218 6.465 1.00 82.44 101 THR A C 1
ATOM 799 O O . THR A 1 101 ? 9.832 -9.984 5.565 1.00 82.44 101 THR A O 1
ATOM 802 N N . LEU A 1 102 ? 10.641 -7.986 6.207 1.00 83.88 102 LEU A N 1
ATOM 803 C CA . LEU A 1 102 ? 10.787 -7.481 4.843 1.00 83.88 102 LEU A CA 1
ATOM 804 C C . LEU A 1 102 ? 11.751 -8.362 4.034 1.00 83.88 102 LEU A C 1
ATOM 806 O O . LEU A 1 102 ? 11.531 -8.597 2.849 1.00 83.88 102 LEU A O 1
ATOM 810 N N . GLU A 1 103 ? 12.798 -8.861 4.687 1.00 85.75 103 GLU A N 1
ATOM 811 C CA . GLU A 1 103 ? 13.819 -9.737 4.126 1.00 85.75 103 GLU A CA 1
ATOM 812 C C . GLU A 1 103 ? 13.236 -11.090 3.719 1.00 85.75 103 GLU A C 1
ATOM 814 O O . GLU A 1 103 ? 13.472 -11.538 2.597 1.00 85.75 103 GLU A O 1
ATOM 819 N N . ALA A 1 104 ? 12.432 -11.713 4.588 1.00 86.62 104 ALA A N 1
ATOM 820 C CA . ALA A 1 104 ? 11.777 -12.983 4.290 1.00 86.62 104 ALA A CA 1
ATOM 821 C C . ALA A 1 104 ? 10.810 -12.844 3.105 1.00 86.62 104 ALA A C 1
ATOM 823 O O . ALA A 1 104 ? 10.833 -13.654 2.177 1.00 86.62 104 ALA A O 1
ATOM 824 N N . LEU A 1 105 ? 10.011 -11.773 3.099 1.00 86.38 105 LEU A N 1
ATOM 825 C CA . LEU A 1 105 ? 9.056 -11.496 2.030 1.00 86.38 105 LEU A CA 1
ATOM 826 C C . LEU A 1 105 ? 9.754 -11.219 0.691 1.00 86.38 105 LEU A C 1
ATOM 828 O O . LEU A 1 105 ? 9.362 -11.752 -0.346 1.00 86.38 105 LEU A O 1
ATOM 832 N N . ALA A 1 106 ? 10.827 -10.425 0.706 1.00 88.44 106 ALA A N 1
ATOM 833 C CA . ALA A 1 106 ? 11.617 -10.144 -0.487 1.00 88.44 106 ALA A CA 1
ATOM 834 C C . ALA A 1 106 ? 12.318 -11.406 -1.023 1.00 88.44 106 ALA A C 1
ATOM 836 O O . ALA A 1 106 ? 12.343 -11.621 -2.238 1.00 88.44 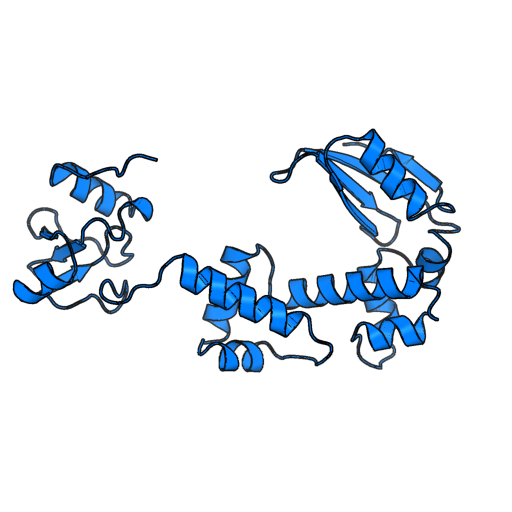106 ALA A O 1
ATOM 837 N N . GLY A 1 107 ? 12.811 -12.268 -0.125 1.00 87.12 107 GLY A N 1
ATOM 838 C CA . GLY A 1 107 ? 13.397 -13.565 -0.461 1.00 87.12 107 GLY A CA 1
ATOM 839 C C . GLY A 1 107 ? 12.418 -14.482 -1.197 1.00 87.12 107 GLY A C 1
ATOM 840 O O . GLY A 1 107 ? 12.758 -14.999 -2.260 1.00 87.12 107 GLY A O 1
ATOM 841 N N . GLN A 1 108 ? 11.179 -14.607 -0.707 1.00 86.75 108 GLN A N 1
ATOM 842 C CA . GLN A 1 108 ? 10.137 -15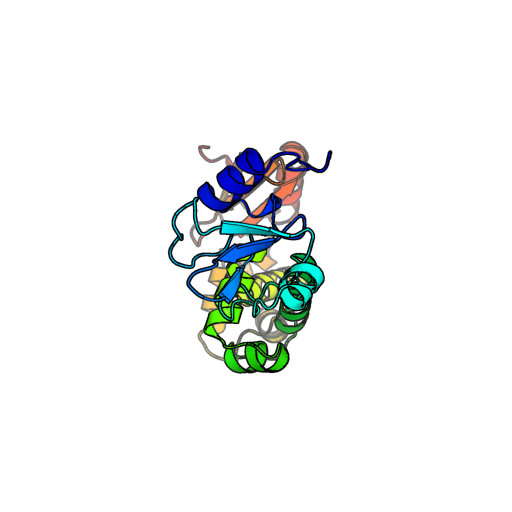.414 -1.364 1.00 86.75 108 GLN A CA 1
ATOM 843 C C . GLN A 1 108 ? 9.764 -14.907 -2.768 1.00 86.75 108 GLN A C 1
ATOM 845 O O . GLN A 1 108 ? 9.352 -15.688 -3.621 1.00 86.75 108 GLN A O 1
ATOM 850 N N . LEU A 1 109 ? 9.939 -13.610 -3.034 1.00 85.38 109 LEU A N 1
ATOM 851 C CA . LEU A 1 109 ? 9.631 -12.984 -4.328 1.00 85.38 109 LEU A CA 1
ATOM 852 C C . LEU A 1 109 ? 10.845 -12.903 -5.273 1.00 85.38 109 LEU A C 1
ATOM 854 O O . LEU A 1 109 ? 10.745 -12.316 -6.364 1.00 85.38 109 LEU A O 1
ATOM 858 N N . ALA A 1 110 ? 11.984 -13.476 -4.859 1.00 85.38 110 ALA A N 1
ATOM 859 C CA . ALA A 1 110 ? 13.277 -13.401 -5.535 1.00 85.38 110 ALA A CA 1
ATOM 860 C C . ALA A 1 110 ? 13.690 -11.948 -5.850 1.00 85.38 110 ALA A C 1
ATOM 862 O O . ALA A 1 110 ? 14.049 -11.603 -6.980 1.00 85.38 110 ALA A O 1
ATOM 863 N N . MET A 1 111 ? 13.580 -11.062 -4.855 1.00 85.81 111 MET A N 1
ATOM 864 C CA . MET A 1 111 ? 13.902 -9.638 -4.963 1.00 85.81 111 MET A CA 1
ATOM 865 C C . MET A 1 111 ? 14.785 -9.176 -3.805 1.00 85.81 111 MET A C 1
ATOM 867 O O . MET A 1 111 ? 14.752 -9.727 -2.711 1.00 85.81 111 MET A O 1
ATOM 871 N N . SER A 1 112 ? 15.551 -8.104 -4.023 1.00 89.88 112 SER A N 1
ATOM 872 C CA . SER A 1 112 ? 16.189 -7.416 -2.901 1.00 89.88 112 SER A CA 1
ATOM 873 C C . SER A 1 112 ? 15.141 -6.653 -2.072 1.00 89.88 112 SER A C 1
ATOM 875 O O . SER A 1 112 ? 14.186 -6.122 -2.656 1.00 89.88 112 SER A O 1
ATOM 877 N N . PRO A 1 113 ? 15.329 -6.510 -0.745 1.00 92.06 113 PRO A N 1
ATOM 878 C CA . PRO A 1 113 ? 14.394 -5.787 0.124 1.00 92.06 113 PRO A CA 1
ATOM 879 C C . PRO A 1 113 ? 14.102 -4.359 -0.355 1.00 92.06 113 PRO A C 1
ATOM 881 O O . PRO A 1 113 ? 12.951 -3.928 -0.403 1.00 92.06 113 PRO A O 1
ATOM 884 N N . PHE A 1 114 ? 15.135 -3.640 -0.809 1.00 90.50 114 PHE A N 1
ATOM 885 C CA . PHE A 1 114 ? 15.003 -2.280 -1.339 1.00 90.50 114 PHE A CA 1
ATOM 886 C C . PHE A 1 114 ? 14.170 -2.215 -2.623 1.00 90.50 114 PHE A C 1
ATOM 888 O O . PHE A 1 114 ? 13.350 -1.307 -2.785 1.00 90.50 114 PHE A O 1
ATOM 895 N N . HIS A 1 115 ? 14.376 -3.157 -3.551 1.00 87.25 115 HIS A N 1
ATOM 896 C CA . HIS A 1 115 ? 13.606 -3.196 -4.791 1.00 87.25 115 HIS A CA 1
ATOM 897 C C . HIS A 1 115 ? 12.149 -3.555 -4.499 1.00 87.25 115 HIS A C 1
ATOM 899 O O . HIS A 1 115 ? 11.253 -2.869 -4.987 1.00 87.25 115 HIS A O 1
ATOM 905 N N . PHE A 1 116 ? 11.916 -4.561 -3.656 1.00 90.62 116 PHE A N 1
ATOM 906 C CA . PHE A 1 116 ? 10.575 -4.950 -3.240 1.00 90.62 116 PHE A CA 1
ATOM 907 C C . PHE A 1 116 ? 9.830 -3.790 -2.565 1.00 90.62 116 PHE A C 1
ATOM 909 O O . PHE A 1 116 ? 8.730 -3.450 -2.989 1.00 90.62 116 PHE A O 1
ATOM 916 N N . HIS A 1 117 ? 10.451 -3.104 -1.602 1.00 91.81 117 HIS A N 1
ATOM 917 C CA . HIS A 1 117 ? 9.834 -1.966 -0.916 1.00 91.81 117 HIS A CA 1
ATOM 918 C C . HIS A 1 117 ? 9.399 -0.857 -1.889 1.00 91.81 117 HIS A C 1
ATOM 920 O O . HIS A 1 117 ? 8.296 -0.318 -1.782 1.00 91.81 117 HIS A O 1
ATOM 926 N N . ARG A 1 118 ? 10.255 -0.510 -2.863 1.00 89.62 118 ARG A N 1
ATOM 927 C CA . ARG A 1 118 ? 9.928 0.497 -3.886 1.00 89.62 118 ARG A CA 1
ATOM 928 C C . ARG A 1 118 ? 8.826 0.025 -4.826 1.00 89.62 118 ARG A C 1
ATOM 930 O O . ARG A 1 118 ? 7.951 0.822 -5.147 1.00 89.62 118 ARG A O 1
ATOM 937 N N . LEU A 1 119 ? 8.881 -1.235 -5.257 1.00 89.44 119 LEU A N 1
ATOM 938 C CA . LEU A 1 119 ? 7.876 -1.824 -6.135 1.00 89.44 119 LEU A CA 1
ATOM 939 C C . LEU A 1 119 ? 6.508 -1.829 -5.452 1.00 89.44 119 LEU A C 1
ATOM 941 O O . LEU A 1 119 ? 5.553 -1.296 -6.009 1.00 89.44 119 LEU A O 1
ATOM 945 N N . PHE A 1 120 ? 6.442 -2.352 -4.229 1.00 92.31 120 PHE A N 1
ATOM 946 C CA . PHE A 1 120 ? 5.218 -2.428 -3.443 1.00 92.31 120 PHE A CA 1
ATOM 947 C C . PHE A 1 120 ? 4.592 -1.041 -3.285 1.00 92.31 120 PHE A C 1
ATOM 949 O O . PHE A 1 120 ? 3.467 -0.836 -3.722 1.00 92.31 120 PHE A O 1
ATOM 956 N N . LYS A 1 121 ? 5.364 -0.046 -2.821 1.00 91.81 121 LYS A N 1
ATOM 957 C CA . LYS A 1 121 ? 4.872 1.334 -2.683 1.00 91.81 121 LYS A CA 1
ATOM 958 C C . LYS A 1 121 ? 4.436 1.958 -4.007 1.00 91.81 121 LYS A C 1
ATOM 960 O O . LYS A 1 121 ? 3.485 2.728 -4.023 1.00 91.81 121 LYS A O 1
ATOM 965 N N . SER A 1 122 ? 5.110 1.647 -5.114 1.00 87.00 122 SER A N 1
ATOM 966 C CA . SER A 1 122 ? 4.721 2.176 -6.427 1.00 87.00 122 SER A CA 1
ATOM 967 C C . SER A 1 122 ? 3.404 1.607 -6.953 1.00 87.00 122 SER A C 1
ATOM 969 O O . SER A 1 122 ? 2.755 2.267 -7.755 1.00 87.00 122 SER A O 1
ATOM 971 N N . VAL A 1 123 ? 3.025 0.401 -6.516 1.00 87.62 123 VAL A N 1
ATOM 972 C CA . VAL A 1 123 ? 1.802 -0.280 -6.959 1.00 87.62 123 VAL A CA 1
ATOM 973 C C . VAL A 1 123 ? 0.649 -0.048 -5.982 1.00 87.62 123 VAL A C 1
ATOM 975 O O . VAL A 1 123 ? -0.456 0.233 -6.423 1.00 87.62 123 VAL A O 1
ATOM 978 N N . THR A 1 124 ? 0.890 -0.133 -4.669 1.00 88.94 124 THR A N 1
ATOM 979 C CA . THR A 1 124 ? -0.160 -0.032 -3.635 1.00 88.94 124 THR A CA 1
ATOM 980 C C . THR A 1 124 ? -0.293 1.362 -3.023 1.00 88.94 124 THR A C 1
ATOM 982 O O . THR A 1 124 ? -1.239 1.620 -2.289 1.00 88.94 124 THR A O 1
ATOM 985 N N . GLY A 1 125 ? 0.682 2.252 -3.233 1.00 89.12 125 GLY A N 1
ATOM 986 C CA . GLY A 1 125 ? 0.777 3.541 -2.537 1.00 89.12 125 GLY A CA 1
ATOM 987 C C . GLY A 1 125 ? 1.285 3.446 -1.089 1.00 89.12 125 GLY A C 1
ATOM 988 O O . GLY A 1 125 ? 1.703 4.453 -0.515 1.00 89.12 125 GLY A O 1
ATOM 989 N N . MET A 1 126 ? 1.336 2.245 -0.507 1.00 91.31 126 MET A N 1
ATOM 990 C CA . MET A 1 126 ? 1.690 2.004 0.895 1.00 91.31 126 MET A CA 1
ATOM 991 C C . MET A 1 126 ? 3.027 1.273 1.027 1.00 91.31 126 MET A C 1
ATOM 993 O O . MET A 1 126 ? 3.505 0.635 0.098 1.00 91.31 126 MET A O 1
ATOM 997 N N . THR A 1 127 ? 3.669 1.342 2.194 1.00 91.94 127 THR A N 1
ATOM 998 C CA . THR A 1 127 ? 4.810 0.455 2.480 1.00 91.94 127 THR A CA 1
ATOM 999 C C . THR A 1 127 ? 4.303 -0.934 2.893 1.00 91.94 127 THR A C 1
ATOM 1001 O O . THR A 1 127 ? 3.208 -1.024 3.450 1.00 91.94 127 THR A O 1
ATOM 1004 N N . PRO A 1 128 ? 5.087 -2.016 2.710 1.00 91.00 128 PRO A N 1
ATOM 1005 C CA . PRO A 1 128 ? 4.702 -3.355 3.176 1.00 91.00 128 PRO A CA 1
ATOM 1006 C C . PRO A 1 128 ? 4.330 -3.393 4.666 1.00 91.00 128 PRO A C 1
ATOM 1008 O O . PRO A 1 128 ? 3.348 -4.015 5.058 1.00 91.00 128 PRO A O 1
ATOM 1011 N N . LYS A 1 129 ? 5.074 -2.652 5.502 1.00 88.12 129 LYS A N 1
ATOM 1012 C CA . LYS A 1 129 ? 4.777 -2.519 6.934 1.00 88.12 129 LYS A CA 1
ATOM 1013 C C . LYS A 1 129 ? 3.439 -1.818 7.172 1.00 88.12 129 LYS A C 1
ATOM 1015 O O . LYS A 1 129 ? 2.663 -2.284 7.995 1.00 88.12 129 LYS A O 1
ATOM 1020 N N . ALA A 1 130 ? 3.166 -0.718 6.468 1.00 88.44 130 ALA A N 1
ATOM 1021 C CA . ALA A 1 130 ? 1.895 -0.008 6.595 1.00 88.44 130 ALA A CA 1
ATOM 1022 C C . ALA A 1 130 ? 0.710 -0.878 6.143 1.00 88.44 130 ALA A C 1
ATOM 1024 O O . ALA A 1 130 ? -0.319 -0.872 6.807 1.00 88.44 130 ALA A O 1
ATOM 1025 N N . TRP A 1 131 ? 0.880 -1.666 5.075 1.00 90.31 131 TRP A N 1
ATOM 1026 C CA . TRP A 1 131 ? -0.124 -2.631 4.615 1.00 90.31 131 TRP A CA 1
ATOM 1027 C C . TRP A 1 131 ? -0.449 -3.668 5.688 1.00 90.31 131 TRP A C 1
ATOM 1029 O O . TRP A 1 131 ? -1.608 -3.841 6.051 1.00 90.31 131 TRP A O 1
ATOM 1039 N N . GLN A 1 132 ? 0.577 -4.303 6.261 1.00 88.19 132 GLN A N 1
ATOM 1040 C CA . GLN A 1 132 ? 0.380 -5.282 7.328 1.00 88.19 132 GLN A CA 1
ATOM 1041 C C . GLN A 1 132 ? -0.323 -4.663 8.540 1.00 88.19 132 GLN A C 1
ATOM 1043 O O . GLN A 1 132 ? -1.231 -5.267 9.094 1.00 88.19 132 GLN A O 1
ATOM 1048 N N . GLN A 1 133 ? 0.058 -3.448 8.945 1.00 86.31 133 GLN A N 1
ATOM 1049 C CA . GLN A 1 133 ? -0.602 -2.760 10.058 1.00 86.31 133 GLN A CA 1
ATOM 1050 C C . GLN A 1 133 ? -2.075 -2.452 9.761 1.00 86.31 133 GLN A C 1
ATOM 1052 O O . GLN A 1 133 ? -2.915 -2.659 10.632 1.00 86.31 133 GLN A O 1
ATOM 1057 N N . ALA A 1 134 ? -2.402 -2.024 8.538 1.00 87.50 134 ALA A N 1
ATOM 1058 C CA . ALA A 1 134 ? -3.784 -1.792 8.122 1.00 87.50 134 ALA A CA 1
ATOM 1059 C C . ALA A 1 134 ? -4.613 -3.088 8.131 1.00 87.50 134 ALA A C 1
ATOM 1061 O O . ALA A 1 134 ? -5.726 -3.099 8.651 1.00 87.50 134 ALA A O 1
ATOM 1062 N N . TRP A 1 135 ? -4.045 -4.195 7.647 1.00 88.62 135 TRP A N 1
ATOM 1063 C CA . TRP A 1 135 ? -4.700 -5.504 7.690 1.00 88.62 135 TRP A CA 1
ATOM 1064 C C . TRP A 1 135 ? -4.955 -5.989 9.126 1.00 88.62 135 TRP A C 1
ATOM 1066 O O . TRP A 1 135 ? -6.060 -6.422 9.453 1.00 88.62 135 TRP A O 1
ATOM 1076 N N . ARG A 1 136 ? -3.972 -5.844 10.027 1.00 88.31 136 ARG A N 1
ATOM 1077 C CA . ARG A 1 136 ? -4.145 -6.168 11.456 1.00 88.31 136 ARG A CA 1
ATOM 1078 C C . ARG A 1 136 ? -5.205 -5.292 12.120 1.00 88.31 136 ARG A C 1
ATOM 1080 O O . ARG A 1 136 ? -6.010 -5.788 12.903 1.00 88.31 136 ARG A O 1
ATOM 1087 N N . ALA A 1 137 ? -5.228 -3.999 11.795 1.00 87.38 137 ALA A N 1
ATOM 1088 C CA . ALA A 1 137 ? -6.248 -3.071 12.275 1.00 87.38 137 ALA A CA 1
ATOM 1089 C C . ALA A 1 137 ? -7.653 -3.512 11.848 1.00 87.38 137 ALA A C 1
ATOM 1091 O O . ALA A 1 137 ? -8.563 -3.536 12.671 1.00 87.38 137 ALA A O 1
ATOM 1092 N N . GLN A 1 138 ? -7.819 -3.900 10.581 1.00 88.94 138 GLN A N 1
ATOM 1093 C CA . GLN A 1 138 ? -9.090 -4.391 10.059 1.00 88.94 138 GLN A CA 1
ATOM 1094 C C . GLN A 1 138 ? -9.548 -5.661 10.787 1.00 88.94 138 GLN A C 1
ATOM 1096 O O . GLN A 1 138 ? -10.662 -5.690 11.302 1.00 88.94 138 GLN A O 1
ATOM 1101 N N . ARG A 1 139 ? -8.671 -6.661 10.933 1.00 89.81 139 ARG A N 1
ATOM 1102 C CA . ARG A 1 139 ? -8.991 -7.890 11.680 1.00 89.81 139 ARG A CA 1
ATOM 1103 C C . ARG A 1 139 ? -9.372 -7.627 13.128 1.00 89.81 139 ARG A C 1
ATOM 1105 O O . ARG A 1 139 ? -10.271 -8.272 13.659 1.00 89.81 139 ARG A O 1
ATOM 1112 N N . LEU A 1 140 ? -8.690 -6.682 13.774 1.00 89.81 140 LEU A N 1
ATOM 1113 C CA . LEU A 1 140 ? -9.027 -6.276 15.132 1.00 89.81 140 LEU A CA 1
ATOM 1114 C C . LEU A 1 140 ? -10.442 -5.689 15.197 1.00 89.81 140 LEU A C 1
ATOM 1116 O O . LEU A 1 140 ? -11.195 -6.055 16.096 1.00 89.81 140 LEU A O 1
ATOM 1120 N N . ARG A 1 141 ? -10.817 -4.816 14.253 1.00 88.88 141 ARG A N 1
ATOM 1121 C CA . ARG A 1 141 ? -12.175 -4.247 14.180 1.00 88.88 141 ARG A CA 1
ATOM 1122 C C . ARG A 1 141 ? -13.222 -5.344 14.003 1.00 88.88 141 ARG A C 1
ATOM 1124 O O . ARG A 1 141 ? -14.125 -5.431 14.827 1.00 88.88 141 ARG A O 1
ATOM 1131 N N . GLU A 1 142 ? -13.035 -6.226 13.023 1.00 89.88 142 GLU A N 1
ATOM 1132 C CA . GLU A 1 142 ? -13.945 -7.346 12.735 1.00 89.88 142 GLU A CA 1
ATOM 1133 C C . GLU A 1 142 ? -14.126 -8.266 13.957 1.00 89.88 142 GLU A C 1
ATOM 1135 O O . GLU A 1 142 ? -15.242 -8.642 14.314 1.00 89.88 142 GLU A O 1
ATOM 1140 N N . ALA A 1 143 ? -13.036 -8.588 14.661 1.00 90.81 143 ALA A N 1
ATOM 1141 C CA . ALA A 1 143 ? -13.086 -9.400 15.874 1.00 90.81 143 ALA A CA 1
ATOM 1142 C C . ALA A 1 143 ? -13.839 -8.704 17.025 1.00 90.81 143 ALA A C 1
ATOM 1144 O O . ALA A 1 143 ? -14.605 -9.347 17.749 1.00 90.81 143 ALA A O 1
ATOM 1145 N N . LEU A 1 144 ? -13.632 -7.397 17.212 1.00 89.31 144 LEU A N 1
ATOM 1146 C CA . LEU A 1 144 ? -14.322 -6.623 18.248 1.00 89.31 144 LEU A CA 1
ATOM 1147 C C . LEU A 1 144 ? -15.818 -6.465 17.946 1.00 89.31 144 LEU A C 1
ATOM 1149 O O . LEU A 1 144 ? -16.622 -6.553 18.874 1.00 89.31 144 LEU A O 1
ATOM 1153 N N . GLU A 1 145 ? -16.188 -6.289 16.676 1.00 86.62 145 GLU A N 1
ATOM 1154 C CA . GLU A 1 145 ? -17.581 -6.251 16.206 1.00 86.62 145 GLU A CA 1
ATOM 1155 C C . GLU A 1 145 ? -18.303 -7.584 16.461 1.00 86.62 145 GLU A C 1
ATOM 1157 O O . GLU A 1 145 ? -19.467 -7.597 16.853 1.00 86.62 145 GLU A O 1
ATOM 1162 N N . GLN A 1 146 ? -17.591 -8.710 16.362 1.00 89.00 146 GLN A N 1
ATOM 1163 C CA . GLN A 1 146 ? -18.091 -10.041 16.739 1.00 89.00 146 GLN A CA 1
ATOM 1164 C C . GLN A 1 146 ? -18.152 -10.271 18.263 1.00 89.00 146 GLN A C 1
ATOM 1166 O O . GLN A 1 146 ? -18.492 -11.360 18.725 1.00 89.00 146 GLN A O 1
ATOM 1171 N N . GLY A 1 147 ? -17.804 -9.266 19.072 1.00 86.19 147 GLY A N 1
ATOM 1172 C CA . GLY A 1 147 ? -17.878 -9.323 20.530 1.00 86.19 147 GLY A CA 1
ATOM 1173 C C . GLY A 1 147 ? -16.708 -10.040 21.210 1.00 86.19 147 GLY A C 1
ATOM 1174 O O . GLY A 1 147 ? -16.748 -10.213 22.434 1.00 86.19 147 GLY A O 1
ATOM 1175 N N . ILE A 1 148 ? -15.657 -10.414 20.468 1.00 88.81 148 ILE A N 1
ATOM 1176 C CA . ILE A 1 148 ? -14.472 -11.089 21.012 1.00 88.81 148 ILE A CA 1
ATOM 1177 C C . ILE A 1 148 ? -13.796 -10.179 22.061 1.00 88.81 148 ILE A C 1
ATOM 1179 O O . ILE A 1 148 ? -13.647 -8.975 21.835 1.00 88.81 148 ILE A O 1
ATOM 1183 N N . PRO A 1 149 ? -13.363 -10.714 23.223 1.00 89.62 149 PRO A N 1
ATOM 1184 C CA . PRO A 1 149 ? -12.648 -9.927 24.226 1.00 89.62 149 PRO A CA 1
ATOM 1185 C C . PRO A 1 149 ? -11.388 -9.268 23.655 1.00 89.62 149 PRO A C 1
ATOM 1187 O O . PRO A 1 149 ? -10.642 -9.910 22.917 1.00 89.62 149 PRO A O 1
ATOM 1190 N N . VAL A 1 150 ? -11.112 -8.023 24.060 1.00 85.50 150 VAL A N 1
ATOM 1191 C CA . VAL A 1 150 ? -10.027 -7.177 23.518 1.00 85.50 150 VAL A CA 1
ATOM 1192 C C . VAL A 1 150 ? -8.690 -7.911 23.418 1.00 85.50 150 VAL A C 1
ATOM 1194 O O . VAL A 1 150 ? -8.081 -7.922 22.353 1.00 85.50 150 VAL A O 1
ATOM 1197 N N . THR A 1 151 ? -8.256 -8.568 24.496 1.00 86.44 151 THR A N 1
ATOM 1198 C CA . THR A 1 151 ? -6.990 -9.312 24.530 1.00 86.44 151 THR A CA 1
ATOM 1199 C C . THR A 1 151 ? -6.944 -10.404 23.462 1.00 86.44 151 THR A C 1
ATOM 1201 O O . THR A 1 151 ? -5.969 -10.522 22.725 1.00 86.44 151 THR A O 1
ATOM 1204 N N . ARG A 1 152 ? -8.023 -11.185 23.335 1.00 87.62 152 ARG A N 1
ATOM 1205 C CA . ARG A 1 152 ? -8.114 -12.277 22.359 1.00 87.62 152 ARG A CA 1
ATOM 1206 C C . ARG A 1 152 ? -8.197 -11.739 20.931 1.00 87.62 152 ARG A C 1
ATOM 1208 O O . ARG A 1 152 ? -7.569 -12.307 20.046 1.00 87.62 152 ARG A O 1
ATOM 1215 N N . ALA A 1 153 ? -8.927 -10.645 20.723 1.00 88.75 153 ALA A N 1
ATOM 1216 C CA . ALA A 1 153 ? -9.038 -9.980 19.430 1.00 88.75 153 ALA A CA 1
ATOM 1217 C C . ALA A 1 153 ? -7.680 -9.429 18.960 1.00 88.75 153 ALA A C 1
ATOM 1219 O O . ALA A 1 153 ? -7.286 -9.661 17.821 1.00 88.75 153 ALA A O 1
ATOM 1220 N N . ALA A 1 154 ? -6.920 -8.774 19.844 1.00 85.12 154 ALA A N 1
ATOM 1221 C CA . ALA A 1 154 ? -5.593 -8.248 19.526 1.00 85.12 154 ALA A CA 1
ATOM 1222 C C . ALA A 1 154 ? -4.584 -9.357 19.185 1.00 85.12 154 ALA A C 1
ATOM 1224 O O . ALA A 1 154 ? -3.857 -9.243 18.197 1.00 85.12 154 ALA A O 1
ATOM 1225 N N . LEU A 1 155 ? -4.577 -10.451 19.952 1.00 83.38 155 LEU A N 1
ATOM 1226 C CA . LEU A 1 155 ? -3.720 -11.607 19.669 1.00 83.38 155 LEU A CA 1
ATOM 1227 C C . LEU A 1 155 ? -4.090 -12.273 18.334 1.00 83.38 155 LEU A C 1
ATOM 1229 O O . LEU A 1 155 ? -3.211 -12.532 17.516 1.00 83.38 155 LEU A O 1
ATOM 1233 N N . ALA A 1 156 ? -5.384 -12.484 18.068 1.00 84.75 156 ALA A N 1
ATOM 1234 C CA . ALA A 1 156 ? -5.870 -13.063 16.809 1.00 84.75 156 ALA A CA 1
ATOM 1235 C C . ALA A 1 156 ? -5.653 -12.150 15.585 1.00 84.75 156 ALA A C 1
ATOM 1237 O O . ALA A 1 156 ? -5.611 -12.620 14.446 1.00 84.75 156 ALA A O 1
ATOM 1238 N N . ALA A 1 157 ? -5.507 -10.844 15.810 1.00 85.25 157 ALA A N 1
ATOM 1239 C CA . ALA A 1 157 ? -5.125 -9.870 14.796 1.00 85.25 157 ALA A CA 1
ATOM 1240 C C . ALA A 1 157 ? -3.598 -9.778 14.593 1.00 85.25 157 ALA A C 1
ATOM 1242 O O . ALA A 1 157 ? -3.140 -8.949 13.815 1.00 85.25 157 ALA A O 1
ATOM 1243 N N . GLY A 1 158 ? -2.791 -10.603 15.272 1.00 82.19 158 GLY A N 1
ATOM 1244 C CA . GLY A 1 158 ? -1.341 -10.666 15.070 1.00 82.19 158 GLY A CA 1
ATOM 1245 C C . GLY A 1 158 ? -0.556 -9.522 15.722 1.00 82.19 158 GLY A C 1
ATOM 1246 O O . GLY A 1 158 ? 0.578 -9.242 15.315 1.00 82.19 158 GLY A O 1
ATOM 1247 N N . PHE A 1 159 ? -1.129 -8.832 16.716 1.00 80.00 159 PHE A N 1
ATOM 1248 C CA . PHE A 1 159 ? -0.360 -7.908 17.552 1.00 80.00 159 PHE A CA 1
ATOM 1249 C C . PHE A 1 159 ? 0.520 -8.704 18.535 1.00 80.00 159 PHE A C 1
ATOM 1251 O O . PHE A 1 159 ? 0.039 -9.658 19.145 1.00 80.00 159 PHE A O 1
ATOM 1258 N N . PRO A 1 160 ? 1.811 -8.349 18.688 1.00 71.62 160 PRO A N 1
ATOM 1259 C CA . PRO A 1 160 ? 2.739 -9.109 19.519 1.00 71.62 160 PRO A CA 1
ATOM 1260 C C . PRO A 1 160 ? 2.367 -9.037 21.005 1.00 71.62 160 PRO A C 1
ATOM 1262 O O . PRO A 1 160 ? 1.937 -7.988 21.490 1.00 71.62 160 PRO A O 1
ATOM 1265 N N . ASP A 1 161 ? 2.618 -10.130 21.726 1.00 65.19 161 ASP A N 1
ATOM 1266 C CA . ASP A 1 161 ? 2.336 -10.296 23.156 1.00 65.19 161 ASP A CA 1
ATOM 1267 C C . ASP A 1 161 ? 3.280 -9.452 24.034 1.00 65.19 161 ASP A C 1
ATOM 1269 O O . ASP A 1 161 ? 4.300 -9.904 24.548 1.00 65.19 161 ASP A O 1
ATOM 1273 N N . SER A 1 162 ? 3.001 -8.153 24.123 1.00 61.97 162 SER A N 1
ATOM 1274 C CA . SER A 1 162 ? 3.735 -7.212 24.971 1.00 61.97 162 SER A CA 1
ATOM 1275 C C . SER A 1 162 ? 2.817 -6.084 25.418 1.00 61.97 162 SER A C 1
ATOM 1277 O O . SER A 1 162 ? 1.850 -5.758 24.734 1.00 61.97 162 SER A O 1
ATOM 1279 N N . SER A 1 163 ? 3.172 -5.381 26.494 1.00 63.25 163 SER A N 1
ATOM 1280 C CA . SER A 1 163 ? 2.460 -4.185 26.985 1.00 63.25 163 SER A CA 1
ATOM 1281 C C . SER A 1 163 ? 2.249 -3.084 25.927 1.00 63.25 163 SER A C 1
ATOM 1283 O O . SER A 1 163 ? 1.448 -2.170 26.124 1.00 63.25 163 SER A O 1
ATOM 1285 N N . SER A 1 164 ? 2.934 -3.164 24.780 1.00 66.44 164 SER A N 1
ATOM 1286 C CA . SER A 1 164 ? 2.744 -2.269 23.640 1.00 66.44 164 SER A CA 1
ATOM 1287 C C . SER A 1 164 ? 1.501 -2.569 22.788 1.00 66.44 164 SER A C 1
ATOM 1289 O O . SER A 1 164 ? 1.121 -1.697 22.003 1.00 66.44 164 SER A O 1
ATOM 1291 N N . TYR A 1 165 ? 0.849 -3.733 22.939 1.00 74.38 165 TYR A N 1
ATOM 1292 C CA . TYR A 1 165 ? -0.262 -4.131 22.067 1.00 74.3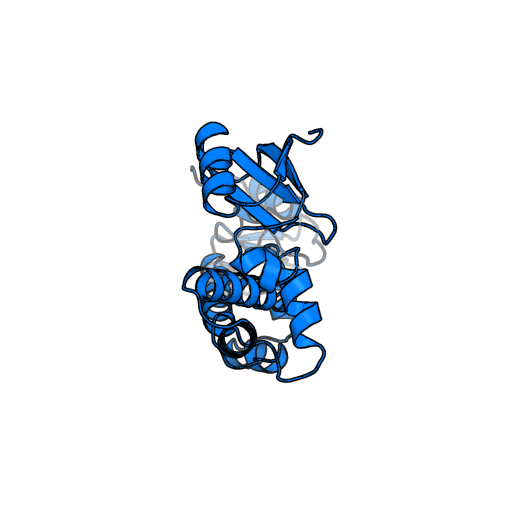8 165 TYR A CA 1
ATOM 1293 C C . TYR A 1 165 ? -1.462 -3.194 22.199 1.00 74.38 165 TYR A C 1
ATOM 1295 O O . TYR A 1 165 ? -1.984 -2.762 21.179 1.00 74.38 165 TYR A O 1
ATOM 1303 N N . TYR A 1 166 ? -1.853 -2.807 23.421 1.00 74.19 166 TYR A N 1
ATOM 1304 C CA . TYR A 1 166 ? -2.973 -1.883 23.627 1.00 74.19 166 TYR A CA 1
ATOM 1305 C C . TYR A 1 166 ? -2.710 -0.538 22.953 1.00 74.19 166 TYR A C 1
ATOM 1307 O O . TYR A 1 166 ? -3.590 0.006 22.307 1.00 74.19 166 TYR A O 1
ATOM 1315 N N . ARG A 1 167 ? -1.471 -0.030 23.002 1.00 80.88 167 ARG A N 1
ATOM 1316 C CA . ARG A 1 167 ? -1.122 1.225 22.317 1.00 80.88 167 ARG A CA 1
ATOM 1317 C C . ARG A 1 167 ? -1.200 1.104 20.798 1.00 80.88 167 ARG A C 1
ATOM 1319 O O . ARG A 1 167 ? -1.682 2.026 20.151 1.00 80.88 167 ARG A O 1
ATOM 1326 N N . GLN A 1 168 ? -0.722 -0.004 20.231 1.00 79.00 168 GLN A N 1
ATOM 1327 C CA . GLN A 1 168 ? -0.780 -0.237 18.784 1.00 79.00 168 GLN A CA 1
ATOM 1328 C C . GLN A 1 168 ? -2.220 -0.461 18.309 1.00 79.00 168 GLN A C 1
ATOM 1330 O O . GLN A 1 168 ? -2.617 0.104 17.296 1.00 79.00 168 GLN A O 1
ATOM 1335 N N . ALA A 1 169 ? -3.004 -1.227 19.068 1.00 78.75 169 ALA A N 1
ATOM 1336 C CA . ALA A 1 169 ? -4.426 -1.446 18.844 1.00 78.75 169 ALA A CA 1
ATOM 1337 C C . ALA A 1 169 ? -5.209 -0.129 18.918 1.00 78.75 169 ALA A C 1
ATOM 1339 O O . ALA A 1 169 ? -5.948 0.194 17.996 1.00 78.75 169 ALA A O 1
ATOM 1340 N N . ASP A 1 170 ? -4.992 0.674 19.960 1.00 87.31 170 ASP A N 1
ATOM 1341 C CA . ASP A 1 170 ? -5.683 1.951 20.119 1.00 87.31 170 ASP A CA 1
ATOM 1342 C C . ASP A 1 170 ? -5.339 2.930 18.986 1.00 87.31 170 ASP A C 1
ATOM 1344 O O . ASP A 1 170 ? -6.213 3.621 18.466 1.00 87.31 170 ASP A O 1
ATOM 1348 N N . ALA A 1 171 ? -4.067 2.981 18.577 1.00 84.81 171 ALA A N 1
ATOM 1349 C CA . ALA A 1 171 ? -3.636 3.795 17.443 1.00 84.81 171 ALA A CA 1
ATOM 1350 C C . ALA A 1 171 ? -4.258 3.312 16.121 1.00 84.81 171 ALA A C 1
ATOM 1352 O O . ALA A 1 171 ? -4.630 4.122 15.280 1.00 84.81 171 ALA A O 1
ATOM 1353 N N . ALA A 1 172 ? -4.403 1.997 15.947 1.00 83.69 172 ALA A N 1
ATOM 1354 C CA . ALA A 1 172 ? -5.017 1.388 14.771 1.00 83.69 172 ALA A CA 1
ATOM 1355 C C . ALA A 1 172 ? -6.543 1.600 14.699 1.00 83.69 172 ALA A C 1
ATOM 1357 O O . ALA A 1 172 ? -7.122 1.665 13.611 1.00 83.69 172 ALA A O 1
ATOM 1358 N N . LEU A 1 173 ? -7.205 1.694 15.851 1.00 88.56 173 LEU A N 1
ATOM 1359 C CA . LEU A 1 173 ? -8.644 1.933 15.959 1.00 88.56 173 LEU A CA 1
ATOM 1360 C C . LEU A 1 173 ? -8.999 3.423 15.981 1.00 88.56 173 LEU A C 1
ATOM 1362 O O . LEU A 1 173 ? -10.166 3.764 15.812 1.00 88.56 173 LEU A O 1
ATOM 1366 N N . GLY A 1 174 ? -8.020 4.298 16.223 1.00 90.62 174 GLY A N 1
ATOM 1367 C CA . GLY A 1 174 ? -8.262 5.718 16.452 1.00 90.62 174 GLY A CA 1
ATOM 1368 C C . GLY A 1 174 ? -9.106 5.971 17.700 1.00 90.62 174 GLY A C 1
ATOM 1369 O O . GLY A 1 174 ? -9.735 7.009 17.778 1.00 90.62 174 GLY A O 1
ATOM 1370 N N . MET A 1 175 ? -9.175 5.029 18.644 1.00 92.25 175 MET A N 1
ATOM 1371 C CA . MET A 1 175 ? -9.837 5.108 19.957 1.00 92.25 175 MET A CA 1
ATOM 1372 C C . MET A 1 175 ? -9.416 3.889 20.790 1.00 92.25 175 MET A C 1
ATOM 1374 O O . MET A 1 175 ? -8.740 3.004 20.270 1.00 92.25 175 MET A O 1
ATOM 1378 N N . THR A 1 176 ? -9.798 3.788 22.066 1.00 90.31 176 THR A N 1
ATOM 1379 C CA . THR A 1 176 ? -9.485 2.561 22.819 1.00 90.31 176 THR A CA 1
ATOM 1380 C C . THR A 1 176 ? -10.282 1.363 22.305 1.00 90.31 176 THR A C 1
ATOM 1382 O O . THR A 1 176 ? -11.448 1.497 21.926 1.00 90.31 176 THR A O 1
ATOM 1385 N N . ALA A 1 177 ? -9.712 0.159 22.370 1.00 88.19 177 ALA A N 1
ATOM 1386 C CA . ALA A 1 177 ? -10.431 -1.057 21.970 1.00 88.19 177 ALA A CA 1
ATOM 1387 C C . ALA A 1 177 ? -11.754 -1.281 22.740 1.00 88.19 177 ALA A C 1
ATOM 1389 O O . ALA A 1 177 ? -12.717 -1.819 22.194 1.00 88.19 177 ALA A O 1
ATOM 1390 N N . SER A 1 178 ? -11.833 -0.824 23.997 1.00 88.62 178 SER A N 1
ATOM 1391 C CA . SER A 1 178 ? -13.061 -0.869 24.807 1.00 88.62 178 SER A CA 1
ATOM 1392 C C . SER A 1 178 ? -14.124 0.134 24.338 1.00 88.62 178 SER A C 1
ATOM 1394 O O . SER A 1 178 ? -15.312 -0.195 24.331 1.00 88.62 178 SER A O 1
ATOM 1396 N N . GLN A 1 179 ? -13.721 1.348 23.942 1.00 92.00 179 GLN A N 1
ATOM 1397 C CA . GLN A 1 179 ? -14.626 2.327 23.326 1.00 92.00 179 GLN A CA 1
ATOM 1398 C C . GLN A 1 179 ? -15.140 1.799 21.987 1.00 92.00 179 GLN A C 1
ATOM 1400 O O . GLN A 1 179 ? -16.351 1.761 21.787 1.00 92.00 179 GLN A O 1
ATOM 1405 N N . PHE A 1 180 ? -14.244 1.295 21.131 1.00 91.62 180 PHE A N 1
ATOM 1406 C CA . PHE A 1 180 ? -14.599 0.742 19.822 1.00 91.62 180 PHE A CA 1
ATOM 1407 C C . PHE A 1 180 ? -15.631 -0.385 19.949 1.00 91.62 180 PHE A C 1
ATOM 1409 O O . PHE A 1 180 ? -16.704 -0.313 19.359 1.00 91.62 180 PHE A O 1
ATOM 1416 N N . ARG A 1 181 ? -15.371 -1.377 20.813 1.00 89.69 181 ARG A N 1
ATOM 1417 C CA . ARG A 1 181 ? -16.298 -2.494 21.069 1.00 89.69 181 ARG A CA 1
ATOM 1418 C C . ARG A 1 181 ? -17.667 -2.042 21.582 1.00 89.69 181 ARG A C 1
ATOM 1420 O O . ARG A 1 181 ? -18.665 -2.710 21.346 1.00 89.69 181 ARG A O 1
ATOM 1427 N N . ARG A 1 182 ? -17.728 -0.927 22.312 1.00 91.62 182 ARG A N 1
ATOM 1428 C CA . ARG A 1 182 ? -18.984 -0.342 22.800 1.00 91.62 182 ARG A CA 1
ATOM 1429 C C . ARG A 1 182 ? -19.579 0.656 21.807 1.00 91.62 182 ARG A C 1
ATOM 1431 O O . ARG A 1 182 ? -20.334 1.523 22.228 1.00 91.62 182 ARG A O 1
ATOM 1438 N N . GLY A 1 183 ? -19.245 0.567 20.521 1.00 91.25 183 GLY A N 1
ATOM 1439 C CA . GLY A 1 183 ? -19.800 1.435 19.485 1.00 91.25 183 GLY A CA 1
ATOM 1440 C C . GLY A 1 183 ? -19.386 2.897 19.633 1.00 91.25 183 GLY A C 1
ATOM 1441 O O . GLY A 1 183 ? -20.197 3.780 19.381 1.00 91.25 183 GLY A O 1
ATOM 1442 N N . GLY A 1 184 ? -18.165 3.160 20.107 1.00 91.44 184 GLY A N 1
ATOM 1443 C CA . GLY A 1 184 ? -17.641 4.513 20.314 1.00 91.44 184 GLY A CA 1
ATOM 1444 C C . GLY A 1 184 ? -18.176 5.218 21.566 1.00 91.44 184 GLY A C 1
ATOM 1445 O O . GLY A 1 184 ? -18.138 6.441 21.643 1.00 91.44 184 GLY A O 1
ATOM 1446 N N . ALA A 1 185 ? -18.659 4.469 22.563 1.00 92.56 185 ALA A N 1
ATOM 1447 C CA . ALA A 1 185 ? -19.188 5.039 23.804 1.00 92.56 185 ALA A CA 1
ATOM 1448 C C . ALA A 1 185 ? -18.221 6.048 24.453 1.00 92.56 185 ALA A C 1
ATOM 1450 O O . ALA A 1 185 ? -17.024 5.775 24.576 1.00 92.56 185 ALA A O 1
ATOM 1451 N N . ALA A 1 186 ? -18.762 7.183 24.908 1.00 91.50 186 ALA A N 1
ATOM 1452 C CA . ALA A 1 186 ? -17.999 8.295 25.490 1.00 91.50 186 ALA A CA 1
ATOM 1453 C C . ALA A 1 186 ? -16.874 8.815 24.570 1.00 91.50 186 ALA A C 1
ATOM 1455 O O . ALA A 1 186 ? -15.799 9.179 25.041 1.00 91.50 186 ALA A O 1
ATOM 1456 N N . THR A 1 187 ? -17.109 8.803 23.256 1.00 94.00 187 THR A N 1
ATOM 1457 C CA . THR A 1 187 ? -16.184 9.323 22.243 1.00 94.00 187 THR A CA 1
ATOM 1458 C C . THR A 1 187 ? -16.931 10.299 21.342 1.00 94.00 187 THR A C 1
ATOM 1460 O O . THR A 1 187 ? -18.015 9.982 20.851 1.00 94.00 187 THR A O 1
ATOM 1463 N N . VAL A 1 188 ? -16.343 11.472 21.109 1.00 95.62 188 VAL A N 1
ATOM 1464 C CA . VAL A 1 188 ? -16.790 12.386 20.052 1.00 95.62 188 VAL A CA 1
ATOM 1465 C C . VAL A 1 188 ? -16.081 11.986 18.765 1.00 95.62 188 VAL A C 1
ATOM 1467 O O . VAL A 1 188 ? -14.854 11.861 18.743 1.00 95.62 188 VAL A O 1
ATOM 1470 N N . VAL A 1 189 ? -16.855 11.761 17.709 1.00 96.19 189 VAL A N 1
ATOM 1471 C CA . VAL A 1 189 ? -16.351 11.424 16.381 1.00 96.19 189 VAL A CA 1
ATOM 1472 C C . VAL A 1 189 ? -16.711 12.558 15.436 1.00 96.19 189 VAL A C 1
ATOM 1474 O O . VAL A 1 189 ? -17.871 12.729 15.059 1.00 96.19 189 VAL A O 1
ATOM 1477 N N . THR A 1 190 ? -15.699 13.331 15.060 1.00 96.88 190 THR A N 1
ATOM 1478 C CA . THR A 1 190 ? -15.825 14.362 14.035 1.00 96.88 190 THR A CA 1
ATOM 1479 C C . THR A 1 190 ? -15.663 13.717 12.667 1.00 96.88 190 THR A C 1
ATOM 1481 O O . THR A 1 190 ? -14.738 12.928 12.473 1.00 96.88 190 THR A O 1
ATOM 1484 N N . TRP A 1 191 ? -16.536 14.027 11.716 1.00 96.50 191 TRP A N 1
ATOM 1485 C CA . TRP A 1 191 ? -16.485 13.455 10.373 1.00 96.50 191 TRP A CA 1
ATOM 1486 C C . TRP A 1 191 ? -16.640 14.517 9.290 1.00 96.50 191 TRP A C 1
ATOM 1488 O O . TRP A 1 191 ? -17.269 15.545 9.505 1.00 96.50 191 TRP A O 1
ATOM 1498 N N . THR A 1 192 ? -16.073 14.245 8.120 1.00 96.00 192 THR A N 1
ATOM 1499 C CA . THR A 1 192 ? -16.249 15.057 6.912 1.00 96.00 192 THR A CA 1
ATOM 1500 C C . THR A 1 192 ? -16.357 14.153 5.688 1.00 96.00 192 THR A C 1
ATOM 1502 O O . THR A 1 192 ? -15.890 13.008 5.714 1.00 96.00 192 THR A O 1
ATOM 1505 N N . THR A 1 193 ? -16.982 14.653 4.624 1.00 95.19 193 THR A N 1
ATOM 1506 C CA . THR A 1 193 ? -17.097 13.961 3.335 1.00 95.19 193 THR A CA 1
ATOM 1507 C C . THR A 1 193 ? -16.394 14.744 2.238 1.00 95.19 193 THR A C 1
ATOM 1509 O O . THR A 1 193 ? -16.382 15.971 2.228 1.00 95.19 193 THR A O 1
ATOM 1512 N N . GLY A 1 194 ? -15.801 14.029 1.288 1.00 92.50 194 GLY A N 1
ATOM 1513 C CA . GLY A 1 194 ? -15.103 14.639 0.168 1.00 92.50 194 GLY A CA 1
ATOM 1514 C C . GLY A 1 194 ? -14.895 13.670 -0.982 1.00 92.50 194 GLY A C 1
ATOM 1515 O O . GLY A 1 194 ? -15.033 12.453 -0.837 1.00 92.50 194 GLY A O 1
ATOM 1516 N N . ASP A 1 195 ? -14.554 14.221 -2.140 1.00 92.12 195 ASP A N 1
ATOM 1517 C CA . ASP A 1 195 ? -14.275 13.431 -3.333 1.00 92.12 195 ASP A CA 1
ATOM 1518 C C . ASP A 1 195 ? -12.818 12.958 -3.334 1.00 92.12 195 ASP A C 1
ATOM 1520 O O . ASP A 1 195 ? -11.889 13.700 -3.009 1.00 92.12 195 ASP A O 1
ATOM 1524 N N . CYS A 1 196 ? -12.599 11.707 -3.727 1.00 84.81 196 CYS A N 1
ATOM 1525 C CA . CYS A 1 196 ? -11.276 11.138 -3.928 1.00 84.81 196 CYS A CA 1
ATOM 1526 C C . CYS A 1 196 ? -11.213 10.353 -5.246 1.00 84.81 196 CYS A C 1
ATOM 1528 O O . CYS A 1 196 ? -12.207 10.167 -5.945 1.00 84.81 196 CYS A O 1
ATOM 1530 N N . ALA A 1 197 ? -10.026 9.853 -5.598 1.00 80.56 197 ALA A N 1
ATOM 1531 C CA . ALA A 1 197 ? -9.821 9.090 -6.833 1.00 80.56 197 ALA A CA 1
ATOM 1532 C C . ALA A 1 197 ? -10.668 7.799 -6.933 1.00 80.56 197 ALA A C 1
ATOM 1534 O O . ALA A 1 197 ? -10.743 7.212 -8.010 1.00 80.56 197 ALA A O 1
ATOM 1535 N N . LEU A 1 198 ? -11.272 7.352 -5.826 1.00 76.62 198 LEU A N 1
ATOM 1536 C CA . LEU A 1 198 ? -12.132 6.168 -5.741 1.00 76.62 198 LEU A CA 1
ATOM 1537 C C . LEU A 1 198 ? -13.634 6.504 -5.699 1.00 76.62 198 LEU A C 1
ATOM 1539 O O . LEU A 1 198 ? -14.436 5.582 -5.608 1.00 76.62 198 LEU A O 1
ATOM 1543 N N . GLY A 1 199 ? -14.018 7.784 -5.760 1.00 86.06 199 GLY A N 1
ATOM 1544 C CA . GLY A 1 199 ? -15.402 8.236 -5.590 1.00 86.06 199 GLY A CA 1
ATOM 1545 C C . GLY A 1 199 ? -15.581 9.090 -4.336 1.00 86.06 199 GLY A C 1
ATOM 1546 O O . GLY A 1 199 ? -14.651 9.784 -3.919 1.00 86.06 199 GLY A O 1
ATOM 1547 N N . ARG A 1 200 ? -16.772 9.051 -3.733 1.00 92.62 200 ARG A N 1
ATOM 1548 C CA . ARG A 1 200 ? -17.060 9.783 -2.496 1.00 92.62 200 ARG A CA 1
ATOM 1549 C C . ARG A 1 200 ? -16.423 9.062 -1.307 1.00 92.62 200 ARG A C 1
ATOM 1551 O O . ARG A 1 200 ? -16.347 7.835 -1.267 1.00 92.62 200 ARG A O 1
ATOM 1558 N N . CYS A 1 201 ? -15.932 9.813 -0.332 1.00 94.44 201 CYS A N 1
ATOM 1559 C CA . CYS A 1 201 ? -15.273 9.262 0.845 1.00 94.44 201 CYS A CA 1
ATOM 1560 C C . CYS A 1 201 ? -15.673 10.036 2.098 1.00 94.44 201 CYS A C 1
ATOM 1562 O O . CYS A 1 201 ? -15.740 11.261 2.069 1.00 94.44 201 CYS A O 1
ATOM 1564 N N . LEU A 1 202 ? -15.884 9.322 3.202 1.00 95.25 202 LEU A N 1
ATOM 1565 C CA . LEU A 1 202 ? -16.043 9.887 4.536 1.00 95.25 202 LEU A CA 1
ATOM 1566 C C . LEU A 1 202 ? -14.802 9.575 5.366 1.00 95.25 202 LEU A C 1
ATOM 1568 O O . LEU A 1 202 ? -14.368 8.424 5.446 1.00 95.25 202 LEU A O 1
ATOM 1572 N N . VAL A 1 203 ? -14.258 10.589 6.032 1.00 94.88 203 VAL A N 1
ATOM 1573 C CA . VAL A 1 203 ? -13.192 10.427 7.026 1.00 94.88 203 VAL A CA 1
ATOM 1574 C C . VAL A 1 203 ? -13.750 10.805 8.388 1.00 94.88 203 VAL A C 1
ATOM 1576 O O . VAL A 1 203 ? -14.325 11.877 8.547 1.00 94.88 203 VAL A O 1
ATOM 1579 N N . ALA A 1 204 ? -13.575 9.918 9.365 1.00 95.19 204 ALA A N 1
ATOM 1580 C CA . ALA A 1 204 ? -13.996 10.113 10.743 1.00 95.19 204 ALA A CA 1
ATOM 1581 C C . ALA A 1 204 ? -12.798 10.044 11.693 1.00 95.19 204 ALA A C 1
ATOM 1583 O O . ALA A 1 204 ? -11.937 9.163 11.583 1.00 95.19 204 ALA A O 1
ATOM 1584 N N . GLN A 1 205 ? -12.761 10.959 12.652 1.00 95.56 205 GLN A N 1
ATOM 1585 C CA . GLN A 1 205 ? -11.669 11.155 13.591 1.00 95.56 205 GLN A CA 1
ATOM 1586 C C . GLN A 1 205 ? -12.202 11.284 15.020 1.00 95.56 205 GLN A C 1
ATOM 1588 O O . GLN A 1 205 ? -13.203 11.949 15.266 1.00 95.56 205 GLN A O 1
ATOM 1593 N N . SER A 1 206 ? -11.497 10.675 15.974 1.00 94.62 206 SER A N 1
ATOM 1594 C CA . SER A 1 206 ? -11.660 10.944 17.406 1.00 94.62 206 SER A CA 1
ATOM 1595 C C . SER A 1 206 ? -10.468 11.738 17.959 1.00 94.62 206 SER A C 1
ATOM 1597 O O . SER A 1 206 ? -9.495 12.012 17.249 1.00 94.62 206 SER A O 1
ATOM 1599 N N . GLU A 1 207 ? -10.483 12.026 19.261 1.00 91.25 207 GLU A N 1
ATOM 1600 C CA . GLU A 1 207 ? -9.348 12.608 19.994 1.00 91.25 207 GLU A CA 1
ATOM 1601 C C . GLU A 1 207 ? -8.025 11.829 19.824 1.00 91.25 207 GLU A C 1
ATOM 1603 O O . GLU A 1 207 ? -6.944 12.401 19.956 1.00 91.25 207 GLU A O 1
ATOM 1608 N N . ARG A 1 208 ? -8.089 10.523 19.516 1.00 90.81 208 ARG A N 1
ATOM 1609 C CA . ARG A 1 208 ? -6.914 9.646 19.356 1.00 90.81 208 ARG A CA 1
ATOM 1610 C C . ARG A 1 208 ? -6.485 9.455 17.899 1.00 90.81 208 ARG A C 1
ATOM 1612 O O . ARG A 1 208 ? -5.496 8.765 17.658 1.00 90.81 208 ARG A O 1
ATOM 1619 N N . GLY A 1 209 ? -7.196 10.056 16.943 1.00 90.50 209 GLY A N 1
ATOM 1620 C CA . GLY A 1 209 ? -6.884 10.004 15.512 1.00 90.50 209 GLY A CA 1
ATOM 1621 C C . GLY A 1 209 ? -8.011 9.433 14.650 1.00 90.50 209 GLY A C 1
ATOM 1622 O O . GLY A 1 209 ? -9.151 9.295 15.092 1.00 90.50 209 GLY A O 1
ATOM 1623 N N . VAL A 1 210 ? -7.690 9.128 13.389 1.00 91.19 210 VAL A N 1
ATOM 1624 C CA . VAL A 1 210 ? -8.651 8.617 12.397 1.00 91.19 210 VAL A CA 1
ATOM 1625 C C . VAL A 1 210 ? -9.180 7.249 12.829 1.00 91.19 210 VAL A C 1
ATOM 1627 O O . VAL A 1 210 ? -8.407 6.303 12.982 1.00 91.19 210 VAL A O 1
ATOM 1630 N N . CYS A 1 211 ? -10.497 7.142 13.001 1.00 92.56 211 CYS A N 1
ATOM 1631 C CA . CYS A 1 211 ? -11.168 5.919 13.436 1.00 92.56 211 CYS A CA 1
ATOM 1632 C C . CYS A 1 211 ? -11.951 5.219 12.314 1.00 92.56 211 CYS A C 1
ATOM 1634 O O . CYS A 1 211 ? -12.149 4.004 12.380 1.00 92.56 211 CYS A O 1
ATOM 1636 N N . ALA A 1 212 ? -12.324 5.938 11.247 1.00 91.81 212 ALA A N 1
ATOM 1637 C CA . ALA A 1 212 ? -12.880 5.338 10.037 1.00 91.81 212 ALA A CA 1
ATOM 1638 C C . ALA A 1 212 ? -12.531 6.138 8.773 1.00 91.81 212 ALA A C 1
ATOM 1640 O O . ALA A 1 212 ? -12.455 7.364 8.792 1.00 91.81 212 ALA A O 1
ATOM 1641 N N . VAL A 1 213 ? -12.336 5.413 7.670 1.00 91.12 213 VAL A N 1
ATOM 1642 C CA . VAL A 1 213 ? -12.253 5.947 6.305 1.00 91.12 213 VAL A CA 1
ATOM 1643 C C . VAL A 1 213 ? -13.164 5.071 5.457 1.00 91.12 213 VAL A C 1
ATOM 1645 O O . VAL A 1 213 ? -12.905 3.873 5.330 1.00 91.12 213 VAL A O 1
ATOM 1648 N N . LEU A 1 214 ? -14.252 5.643 4.955 1.00 91.31 214 LEU A N 1
ATOM 1649 C CA . LEU A 1 214 ? -15.342 4.920 4.311 1.00 91.31 214 LEU A CA 1
ATOM 1650 C C . LEU A 1 214 ? -15.473 5.404 2.861 1.00 91.31 214 LEU A C 1
ATOM 1652 O O . LEU A 1 214 ? -15.920 6.529 2.648 1.00 91.31 214 LEU A O 1
ATOM 1656 N N . PRO A 1 215 ? -15.064 4.607 1.861 1.00 91.00 215 PRO A N 1
ATOM 1657 C CA . PRO A 1 215 ? -15.381 4.889 0.466 1.00 91.00 215 PRO A CA 1
ATOM 1658 C C . PRO A 1 215 ? -16.839 4.510 0.162 1.00 91.00 215 PRO A C 1
ATOM 1660 O O . PRO A 1 215 ? -17.355 3.533 0.706 1.00 91.00 215 PRO A O 1
ATOM 1663 N N . GLY A 1 216 ? -17.498 5.259 -0.718 1.00 89.56 216 GLY A N 1
ATOM 1664 C CA . GLY A 1 216 ? -18.885 5.013 -1.109 1.00 89.56 216 GLY A CA 1
ATOM 1665 C C . GLY A 1 216 ? -19.348 5.921 -2.245 1.00 89.56 216 GLY A C 1
ATOM 1666 O O . GLY A 1 216 ? -18.569 6.680 -2.816 1.00 89.56 216 GLY A O 1
ATOM 1667 N N . ASP A 1 217 ? -20.637 5.838 -2.569 1.00 88.00 217 ASP A N 1
ATOM 1668 C CA . ASP A 1 217 ? -21.199 6.542 -3.728 1.00 88.00 217 ASP A CA 1
ATOM 1669 C C . ASP A 1 217 ? -21.865 7.876 -3.362 1.00 88.00 217 ASP A C 1
ATOM 1671 O O . ASP A 1 217 ? -21.976 8.766 -4.201 1.00 88.00 217 ASP A O 1
ATOM 1675 N N . ASN A 1 218 ? -22.341 8.023 -2.120 1.00 92.56 218 ASN A N 1
ATOM 1676 C CA . ASN A 1 218 ? -23.044 9.218 -1.651 1.00 92.56 218 ASN A CA 1
ATOM 1677 C C . ASN A 1 218 ? -22.940 9.399 -0.129 1.00 92.56 218 ASN A C 1
ATOM 1679 O O . ASN A 1 218 ? -22.754 8.435 0.616 1.00 92.56 218 ASN A O 1
ATOM 1683 N N . ASP A 1 219 ? -23.125 10.639 0.323 1.00 93.88 219 ASP A N 1
ATOM 1684 C CA . ASP A 1 219 ? -22.941 11.034 1.726 1.00 93.88 219 ASP A CA 1
ATOM 1685 C C . ASP A 1 219 ? -23.934 10.373 2.683 1.00 93.88 219 ASP A C 1
ATOM 1687 O O . ASP A 1 219 ? -23.560 10.016 3.798 1.00 93.88 219 ASP A O 1
ATOM 1691 N N . ALA A 1 220 ? -25.177 10.145 2.251 1.00 93.69 220 ALA A N 1
ATOM 1692 C CA . ALA A 1 220 ? -26.198 9.524 3.093 1.00 93.69 220 ALA A CA 1
ATOM 1693 C C . ALA A 1 220 ? -25.820 8.081 3.466 1.00 93.69 220 ALA A C 1
ATOM 1695 O O . ALA A 1 220 ? -25.838 7.720 4.642 1.00 93.69 220 ALA A O 1
ATOM 1696 N N . ALA A 1 221 ? -25.400 7.277 2.484 1.00 93.62 221 ALA A N 1
ATOM 1697 C CA . ALA A 1 221 ? -24.955 5.905 2.716 1.00 93.62 221 ALA A CA 1
ATOM 1698 C C . ALA A 1 221 ? -23.691 5.844 3.590 1.00 93.62 221 ALA A C 1
ATOM 1700 O O . ALA A 1 221 ? -23.569 4.970 4.450 1.00 93.62 221 ALA A O 1
ATOM 1701 N N . LEU A 1 222 ? -22.764 6.788 3.395 1.00 94.81 222 LEU A N 1
ATOM 1702 C CA . LEU A 1 222 ? -21.544 6.896 4.193 1.00 94.81 222 LEU A CA 1
ATOM 1703 C C . LEU A 1 222 ? -21.841 7.251 5.654 1.00 94.81 222 LEU A C 1
ATOM 1705 O O . LEU A 1 222 ? -21.273 6.647 6.566 1.00 94.81 222 LEU A O 1
ATOM 1709 N N . LEU A 1 223 ? -22.750 8.199 5.885 1.00 95.38 223 LEU A N 1
ATOM 1710 C CA . L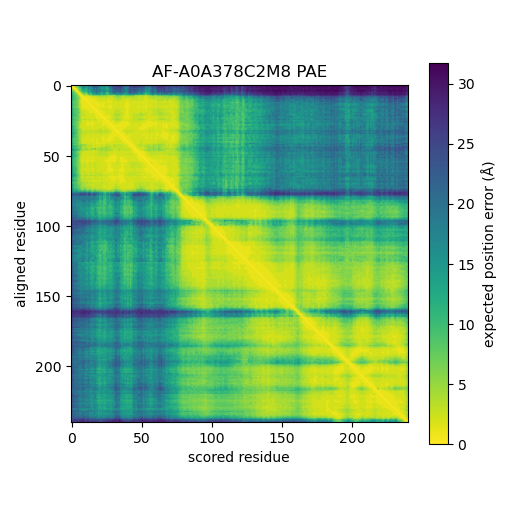EU A 1 223 ? -23.160 8.603 7.225 1.00 95.38 223 LEU A CA 1
ATOM 1711 C C . LEU A 1 223 ? -23.929 7.489 7.948 1.00 95.38 223 LEU A C 1
ATOM 1713 O O . LEU A 1 223 ? -23.719 7.272 9.143 1.00 95.38 223 LEU A O 1
ATOM 1717 N N . ASP A 1 224 ? -24.779 6.746 7.239 1.00 95.00 224 ASP A N 1
ATOM 1718 C CA . ASP A 1 224 ? -25.460 5.579 7.801 1.00 95.00 224 ASP A CA 1
ATOM 1719 C C . ASP A 1 224 ? -24.473 4.456 8.149 1.00 95.00 224 ASP A C 1
ATOM 1721 O O . ASP A 1 224 ? -24.607 3.826 9.202 1.00 95.00 224 ASP A O 1
ATOM 1725 N N . ASP A 1 225 ? -23.432 4.228 7.337 1.00 94.50 225 ASP A N 1
ATOM 1726 C CA . ASP A 1 225 ? -22.365 3.288 7.700 1.00 94.50 225 ASP A CA 1
ATOM 1727 C C . ASP A 1 225 ? -21.601 3.750 8.950 1.00 94.50 225 ASP A C 1
ATOM 1729 O O . ASP A 1 225 ? -21.369 2.953 9.863 1.00 94.50 225 ASP A O 1
ATOM 1733 N N . LEU A 1 226 ? -21.293 5.047 9.058 1.00 95.06 226 LEU A N 1
ATOM 1734 C CA . LEU A 1 226 ? -20.655 5.614 10.249 1.00 95.06 226 LEU A CA 1
ATOM 1735 C C . LEU A 1 226 ? -21.513 5.415 11.512 1.00 95.06 226 LEU A C 1
ATOM 1737 O O . LEU A 1 226 ? -20.997 4.974 12.541 1.00 95.06 226 LEU A O 1
ATOM 1741 N N . ARG A 1 227 ? -22.823 5.682 11.430 1.00 95.38 227 ARG A N 1
ATOM 1742 C CA . ARG A 1 227 ? -23.780 5.492 12.537 1.00 95.38 227 ARG A CA 1
ATOM 1743 C C . ARG A 1 227 ? -23.891 4.036 12.972 1.00 95.38 227 ARG A C 1
ATOM 1745 O O . ARG A 1 227 ? -23.963 3.767 14.167 1.00 95.38 227 ARG A O 1
ATOM 1752 N N . ARG A 1 228 ? -23.880 3.090 12.027 1.00 92.94 228 ARG A N 1
ATOM 1753 C CA . ARG A 1 228 ? -23.905 1.653 12.347 1.00 92.94 228 ARG A CA 1
ATOM 1754 C C . ARG A 1 228 ? -22.635 1.192 13.056 1.00 92.94 228 ARG A C 1
ATOM 1756 O O . ARG A 1 228 ? -22.724 0.348 13.943 1.00 92.94 228 ARG A O 1
ATOM 1763 N N . ARG A 1 229 ? -21.472 1.739 12.686 1.00 90.88 229 ARG A N 1
ATOM 1764 C CA . ARG A 1 229 ? -20.183 1.413 13.322 1.00 90.88 229 ARG A CA 1
ATOM 1765 C C . ARG A 1 229 ? -20.049 2.016 14.717 1.00 90.88 229 ARG A C 1
ATOM 1767 O O . ARG A 1 229 ? -19.516 1.367 15.615 1.00 90.88 229 ARG A O 1
ATOM 1774 N N . PHE A 1 230 ? -20.540 3.239 14.909 1.00 94.50 230 PHE A N 1
ATOM 1775 C CA . PHE A 1 230 ? -20.415 3.967 16.173 1.00 94.50 230 PHE A CA 1
ATOM 1776 C C . PHE A 1 230 ? -21.771 4.417 16.740 1.00 94.50 230 PHE A C 1
ATOM 1778 O O . PHE A 1 230 ? -21.996 5.615 16.921 1.00 94.50 230 PHE A O 1
ATOM 1785 N N . PRO A 1 231 ? -22.681 3.477 17.064 1.00 95.00 231 PRO A N 1
ATOM 1786 C CA . PRO A 1 231 ? -24.040 3.800 17.506 1.00 95.00 231 PRO A CA 1
ATOM 1787 C C . PRO A 1 231 ? -24.100 4.544 18.847 1.00 95.00 231 PRO A C 1
ATOM 1789 O O . PRO A 1 231 ? -25.120 5.147 19.161 1.00 95.00 231 PRO A O 1
ATOM 1792 N N . ASN A 1 232 ? -23.025 4.498 19.641 1.00 95.81 232 ASN A N 1
ATOM 1793 C CA . ASN A 1 232 ? -22.941 5.124 20.961 1.00 95.81 232 ASN A CA 1
ATOM 1794 C C . ASN A 1 232 ? -21.952 6.305 21.000 1.00 95.81 232 ASN A C 1
ATOM 1796 O O . ASN A 1 232 ? -21.661 6.810 22.088 1.00 95.81 232 ASN A O 1
ATOM 1800 N N . ALA A 1 233 ? -21.399 6.714 19.853 1.00 95.69 233 ALA A N 1
ATOM 1801 C CA . ALA A 1 233 ? -20.553 7.899 19.751 1.00 95.69 233 ALA A CA 1
ATOM 1802 C C . ALA A 1 233 ? -21.388 9.161 19.527 1.00 95.69 233 ALA A C 1
ATOM 1804 O O . ALA A 1 233 ? -22.450 9.128 18.905 1.00 95.69 233 ALA A O 1
ATOM 1805 N N . GLU A 1 234 ? -20.863 10.298 19.971 1.00 96.31 234 GLU A N 1
ATOM 1806 C CA . GLU A 1 234 ? -21.395 11.597 19.574 1.00 96.31 234 GLU A CA 1
ATOM 1807 C C . GLU A 1 234 ? -20.802 11.974 18.210 1.00 96.31 234 GLU A C 1
ATOM 1809 O O . GLU A 1 234 ? -19.613 12.283 18.111 1.00 96.31 234 GLU A O 1
ATOM 1814 N N . LEU A 1 235 ? -21.611 11.920 17.150 1.00 96.31 235 LEU A N 1
ATOM 1815 C CA . LEU A 1 235 ? -21.169 12.258 15.796 1.00 96.31 235 LEU A CA 1
ATOM 1816 C C . LEU A 1 235 ? -21.310 13.763 15.549 1.00 96.31 235 LEU A C 1
ATOM 1818 O O . LEU A 1 235 ? -22.408 14.307 15.667 1.00 96.31 235 LEU A O 1
ATOM 1822 N N . ARG A 1 236 ? -20.219 14.423 15.154 1.00 95.88 236 ARG A N 1
ATOM 1823 C CA . ARG A 1 236 ? -20.203 15.843 14.778 1.00 95.88 236 ARG A CA 1
ATOM 1824 C C . ARG A 1 236 ? -19.684 16.004 13.359 1.00 95.88 236 ARG A C 1
ATOM 1826 O O . ARG A 1 236 ? -18.664 15.424 13.010 1.00 95.88 236 ARG A O 1
ATOM 1833 N N . GLU A 1 237 ? -20.373 16.790 12.549 1.00 94.75 237 GLU A N 1
ATOM 1834 C CA . GLU A 1 237 ? -19.832 17.199 11.255 1.00 94.75 237 GLU A CA 1
ATOM 1835 C C . GLU A 1 237 ? -18.693 18.200 11.499 1.00 94.75 237 GLU A C 1
ATOM 1837 O O . GLU A 1 237 ? -18.823 19.112 12.320 1.00 94.75 237 GLU A O 1
ATOM 1842 N N . GLY A 1 238 ? -17.542 17.952 10.885 1.00 87.69 238 GLY A N 1
ATOM 1843 C CA . GLY A 1 238 ? -16.371 18.819 10.933 1.00 87.69 238 GLY A CA 1
ATOM 1844 C C . GLY A 1 238 ? -16.278 19.705 9.701 1.00 87.69 238 GLY A C 1
ATOM 1845 O O . GLY A 1 238 ? -16.977 19.486 8.714 1.00 87.69 238 GLY A O 1
ATOM 1846 N N . ASP A 1 239 ? -15.374 20.681 9.750 1.00 75.62 239 ASP A N 1
ATOM 1847 C CA . ASP A 1 239 ? -15.092 21.512 8.583 1.00 75.62 239 ASP A CA 1
ATOM 1848 C C . ASP A 1 239 ? -14.432 20.675 7.460 1.00 75.62 239 ASP A C 1
ATOM 1850 O O . ASP A 1 239 ? -13.626 19.781 7.759 1.00 75.62 239 ASP A O 1
ATOM 1854 N N . PRO A 1 240 ? -14.788 20.924 6.185 1.00 59.06 240 PRO A N 1
ATOM 1855 C CA . PRO A 1 240 ? -14.230 20.232 5.022 1.00 59.06 240 PRO A CA 1
ATOM 1856 C C . PRO A 1 240 ? -12.742 20.515 4.766 1.00 59.06 240 PRO A C 1
ATOM 1858 O O . PRO A 1 240 ? -12.269 21.639 5.051 1.00 59.06 240 PRO A O 1
#

Secondary structure (DSSP, 8-state):
-------SHHHHHHHHHHT-GGGBTTBEEEETTTTEEE-TT--SPPPPGGGEEEESSHHHHHHTTPEEPTTT-TTS---HHHHHHHHHHHHHHHTSSS---HHHHHHHTTS-HHHHHHHHHHHHSS-HHHHHHHHHHHHHHHHHHTT--HHHHHHHTT--SSTTHHHHHHHHHTS-HHHHHTTSTT-EEEEEEEEETTEEEEEEEETTEEEEEEEES-HHHHHHHHHHH-TTSEEEEPP-

Foldseek 3Di:
DDQPLCVDPVSLVVLLVVLPPSQQLQKWKAFQVVLEIAGSNFPPDDDDSVRIDMGRAPVRSVVVVGDYDPRRRSVDPPDPVVLVVLLVVLLVVLLDLDDDDLCNSCVVSVHDSVVNQVSNCVNVVDGSVVSSLLSLLVQLLVCLCVVHDNVVSLSSSNQDPDPCSQVSNCLSQLHGSVCQSVLNAPWAKEKEWDADPQEIWMWIHTPSGTRDIDDDHDDVVRVVVSCVRRVNHRYHYDDD

Organism: Klebsiella pneumoniae (NCBI:txid573)